Protein AF-0000000070608391 (afdb_homodimer)

Sequence (250 aa):
MALDTGLETAVTCLKAWAGQIVAGYLSGHIRIFNLHDGRIQAEVCAHVRSISGLDVAVESGLLISASEDTFVRVWQLGKIDVPIEHKYSFSERDTTICGVTFTDDLGAGYLTTGYDRLDLLCYAMMALDTGLETAVTCLKAWAGQIVAGYLSGHIRIFNLHDGRIQAEVCAHVRSISGLDVAVESGLLISASEDTFVRVWQLGKIDVPIEHKYSFSERDTTICGVTFTDDLGAGYLTTGYDRLDLLCYAM

Structure (mmCIF, N/CA/C/O backbone):
data_AF-0000000070608391-model_v1
#
loop_
_entity.id
_entity.type
_entity.pdbx_description
1 polymer 'WD repeat-containing protein 54 beta-propeller domain-containing protein'
#
loop_
_atom_site.group_PDB
_atom_site.id
_atom_site.type_symbol
_atom_site.label_atom_id
_atom_site.label_alt_id
_atom_site.label_comp_id
_atom_site.label_asym_id
_atom_site.label_entity_id
_atom_site.label_seq_id
_atom_site.pdbx_PDB_ins_code
_atom_site.Cartn_x
_atom_site.Cartn_y
_atom_site.Cartn_z
_atom_site.occupancy
_atom_site.B_iso_or_equiv
_atom_site.auth_seq_id
_atom_site.auth_comp_id
_atom_site.auth_asym_id
_atom_site.auth_atom_id
_atom_site.pdbx_PDB_model_num
ATOM 1 N N . MET A 1 1 ? -17.922 -9.367 -3.725 1 72.38 1 MET A N 1
ATOM 2 C CA . MET A 1 1 ? -17.281 -10.547 -4.32 1 72.38 1 MET A CA 1
ATOM 3 C C . MET A 1 1 ? -16.016 -10.914 -3.572 1 72.38 1 MET A C 1
ATOM 5 O O . MET A 1 1 ? -15.32 -10.047 -3.047 1 72.38 1 MET A O 1
ATOM 9 N N . ALA A 1 2 ? -15.852 -12.203 -3.414 1 79.06 2 ALA A N 1
ATOM 10 C CA . ALA A 1 2 ? -14.688 -12.695 -2.684 1 79.06 2 ALA A CA 1
ATOM 11 C C . ALA A 1 2 ? -13.758 -13.477 -3.602 1 79.06 2 ALA A C 1
ATOM 13 O O . ALA A 1 2 ? -14.211 -14.25 -4.449 1 79.06 2 ALA A O 1
ATOM 14 N N . LEU A 1 3 ? -12.508 -13.086 -3.594 1 80 3 LEU A N 1
ATOM 15 C CA . LEU A 1 3 ? -11.469 -13.812 -4.324 1 80 3 LEU A CA 1
ATOM 16 C C . LEU A 1 3 ? -10.672 -14.703 -3.385 1 80 3 LEU A C 1
ATOM 18 O O . LEU A 1 3 ? -10.117 -14.234 -2.389 1 80 3 LEU A O 1
ATOM 22 N N . ASP A 1 4 ? -10.656 -16.031 -3.742 1 77.5 4 ASP A N 1
ATOM 23 C CA . ASP A 1 4 ? -9.852 -16.984 -2.979 1 77.5 4 ASP A CA 1
ATOM 24 C C . ASP A 1 4 ? -8.367 -16.797 -3.266 1 77.5 4 ASP A C 1
ATOM 26 O O . ASP A 1 4 ? -7.938 -16.859 -4.418 1 77.5 4 ASP A O 1
ATOM 30 N N . THR A 1 5 ? -7.648 -16.547 -2.197 1 75.31 5 THR A N 1
ATOM 31 C CA . THR A 1 5 ? -6.246 -16.188 -2.4 1 75.31 5 THR A CA 1
ATOM 32 C C . THR A 1 5 ? -5.371 -17.438 -2.424 1 75.31 5 THR A C 1
ATOM 34 O O . THR A 1 5 ? -4.207 -17.375 -2.83 1 75.31 5 THR A O 1
ATOM 37 N N . GLY A 1 6 ? -6.008 -18.656 -2.258 1 69.5 6 GLY A N 1
ATOM 38 C CA . GLY A 1 6 ? -5.375 -19.938 -2.5 1 69.5 6 GLY A CA 1
ATOM 39 C C . GLY A 1 6 ? -4.414 -20.344 -1.4 1 69.5 6 GLY A C 1
ATOM 40 O O . GLY A 1 6 ? -4.078 -21.531 -1.268 1 69.5 6 GLY A O 1
ATOM 41 N N . LEU A 1 7 ? -3.66 -19.344 -0.819 1 74 7 LEU A N 1
ATOM 42 C CA . LEU A 1 7 ? -2.684 -19.703 0.208 1 74 7 LEU A CA 1
ATOM 43 C C . LEU A 1 7 ? -3.312 -19.641 1.596 1 74 7 LEU A C 1
ATOM 45 O O . LEU A 1 7 ? -4.258 -18.891 1.824 1 74 7 LEU A O 1
ATOM 49 N N . GLU A 1 8 ? -2.883 -20.516 2.395 1 80.5 8 GLU A N 1
ATOM 50 C CA . GLU A 1 8 ? -3.371 -20.578 3.77 1 80.5 8 GLU A CA 1
ATOM 51 C C . GLU A 1 8 ? -2.664 -19.547 4.645 1 80.5 8 GLU A C 1
ATOM 53 O O . GLU A 1 8 ? -2.188 -19.875 5.734 1 80.5 8 GLU A O 1
ATOM 58 N N . THR A 1 9 ? -2.293 -18.516 4.07 1 89.44 9 THR A N 1
ATOM 59 C CA . THR A 1 9 ? -1.706 -17.391 4.801 1 89.44 9 THR A CA 1
ATOM 60 C C . THR A 1 9 ? -2.385 -16.078 4.414 1 89.44 9 THR A C 1
ATOM 62 O O . THR A 1 9 ? -2.971 -15.969 3.336 1 89.44 9 THR A O 1
ATOM 65 N N . ALA A 1 10 ? -2.377 -15.188 5.281 1 92.62 10 ALA A N 1
ATOM 66 C CA . ALA A 1 10 ? -3.07 -13.914 5.086 1 92.62 10 ALA A CA 1
ATOM 67 C C . ALA A 1 10 ? -2.375 -13.07 4.023 1 92.62 10 ALA A C 1
ATOM 69 O O . ALA A 1 10 ? -1.145 -13.062 3.936 1 92.62 10 ALA A O 1
ATOM 70 N N . VAL A 1 11 ? -3.17 -12.367 3.17 1 95.94 11 VAL A N 1
ATOM 71 C CA . VAL A 1 11 ? -2.666 -11.289 2.33 1 95.94 11 VAL A CA 1
ATOM 72 C C . VAL A 1 11 ? -2.432 -10.039 3.18 1 95.94 11 VAL A C 1
ATOM 74 O O . VAL A 1 11 ? -3.352 -9.547 3.842 1 95.94 11 VAL A O 1
ATOM 77 N N . THR A 1 12 ? -1.217 -9.5 3.158 1 96.25 12 THR A N 1
ATOM 78 C CA . THR A 1 12 ? -0.849 -8.414 4.062 1 96.25 12 THR A CA 1
ATOM 79 C C . THR A 1 12 ? -0.898 -7.066 3.344 1 96.25 12 THR A C 1
ATOM 81 O O . THR A 1 12 ? -1.031 -6.02 3.98 1 96.25 12 THR A O 1
ATOM 84 N N . CYS A 1 13 ? -0.738 -6.984 2.066 1 96.62 13 CYS A N 1
ATOM 85 C CA . CYS A 1 13 ? -0.808 -5.773 1.256 1 96.62 13 CYS A CA 1
ATOM 86 C C . CYS A 1 13 ? -1.293 -6.086 -0.154 1 96.62 13 CYS A C 1
ATOM 88 O O . CYS A 1 13 ? -1.21 -7.23 -0.603 1 96.62 13 CYS A O 1
ATOM 90 N N . LEU A 1 14 ? -1.807 -5.008 -0.835 1 96.75 14 LEU A N 1
ATOM 91 C CA . LEU A 1 14 ? -2.441 -5.191 -2.135 1 96.75 14 LEU A CA 1
ATOM 92 C C . LEU A 1 14 ? -2.244 -3.963 -3.018 1 96.75 14 LEU A C 1
ATOM 94 O O . LEU A 1 14 ? -2.133 -2.844 -2.514 1 96.75 14 LEU A O 1
ATOM 98 N N . LYS A 1 15 ? -2.23 -4.238 -4.277 1 97.56 15 LYS A N 1
ATOM 99 C CA . LYS A 1 15 ? -2.297 -3.182 -5.281 1 97.56 15 LYS A CA 1
ATOM 100 C C . LYS A 1 15 ? -3.004 -3.668 -6.543 1 97.56 15 LYS A C 1
ATOM 102 O O . LYS A 1 15 ? -2.639 -4.699 -7.109 1 97.56 15 LYS A O 1
ATOM 107 N N . ALA A 1 16 ? -4.066 -3.018 -6.883 1 96.19 16 ALA A N 1
ATOM 108 C CA . ALA A 1 16 ? -4.684 -3.271 -8.188 1 96.19 16 ALA A CA 1
ATOM 109 C C . ALA A 1 16 ? -4.066 -2.389 -9.266 1 96.19 16 ALA A C 1
ATOM 111 O O . ALA A 1 16 ? -3.715 -1.235 -9.008 1 96.19 16 ALA A O 1
ATOM 112 N N . TRP A 1 17 ? -3.893 -2.922 -10.422 1 92.38 17 TRP A N 1
ATOM 113 C CA . TRP A 1 17 ? -3.316 -2.221 -11.57 1 92.38 17 TRP A CA 1
ATOM 114 C C . TRP A 1 17 ? -3.725 -2.889 -12.875 1 92.38 17 TRP A C 1
ATOM 116 O O . TRP A 1 17 ? -3.605 -4.105 -13.023 1 92.38 17 TRP A O 1
ATOM 126 N N . ALA A 1 18 ? -4.238 -2.115 -13.773 1 91.5 18 ALA A N 1
ATOM 127 C CA . ALA A 1 18 ? -4.527 -2.57 -15.133 1 91.5 18 ALA A CA 1
ATOM 128 C C . ALA A 1 18 ? -5.34 -3.861 -15.117 1 91.5 18 ALA A C 1
ATOM 130 O O . ALA A 1 18 ? -5.016 -4.816 -15.828 1 91.5 18 ALA A O 1
ATOM 131 N N . GLY A 1 19 ? -6.293 -3.938 -14.297 1 92.56 19 GLY A N 1
ATOM 132 C CA . GLY A 1 19 ? -7.18 -5.09 -14.258 1 92.56 19 GLY A CA 1
ATOM 133 C C . GLY A 1 19 ? -6.574 -6.281 -13.539 1 92.56 19 GLY A C 1
ATOM 134 O O . GLY A 1 19 ? -7.066 -7.402 -13.664 1 92.56 19 GLY A O 1
ATOM 135 N N . GLN A 1 20 ? -5.492 -6.117 -12.891 1 94.38 20 GLN A N 1
ATOM 136 C CA . GLN A 1 20 ? -4.832 -7.148 -12.094 1 94.38 20 GLN A CA 1
ATOM 137 C C . GLN A 1 20 ? -4.723 -6.73 -10.633 1 94.38 20 GLN A C 1
ATOM 139 O O . GLN A 1 20 ? -4.902 -5.559 -10.305 1 94.38 20 GLN A O 1
ATOM 144 N N . ILE A 1 21 ? -4.531 -7.719 -9.781 1 95.56 21 ILE A N 1
ATOM 145 C CA . ILE A 1 21 ? -4.238 -7.492 -8.367 1 95.56 21 ILE A CA 1
ATOM 146 C C . ILE A 1 21 ? -2.904 -8.141 -8.008 1 95.56 21 ILE A C 1
ATOM 148 O O . ILE A 1 21 ? -2.666 -9.305 -8.336 1 95.56 21 ILE A O 1
ATOM 152 N N . VAL A 1 22 ? -2.027 -7.375 -7.457 1 96.56 22 VAL A N 1
ATOM 153 C CA . VAL A 1 22 ? -0.827 -7.91 -6.82 1 96.56 22 VAL A CA 1
ATOM 154 C C . VAL A 1 22 ? -1.07 -8.086 -5.324 1 96.56 22 VAL A C 1
ATOM 156 O O . VAL A 1 22 ? -1.475 -7.148 -4.641 1 96.56 22 VAL A O 1
ATOM 159 N N . ALA A 1 23 ? -0.843 -9.266 -4.824 1 96.56 23 ALA A N 1
ATOM 160 C CA . ALA A 1 23 ? -1.06 -9.57 -3.414 1 96.56 23 ALA A CA 1
ATOM 161 C C . ALA A 1 23 ? 0.233 -10.039 -2.75 1 96.56 23 ALA A C 1
ATOM 163 O O . ALA A 1 23 ? 0.917 -10.93 -3.268 1 96.56 23 ALA A O 1
ATOM 164 N N . GLY A 1 24 ? 0.611 -9.414 -1.669 1 97.19 24 GLY A N 1
ATOM 165 C CA . GLY A 1 24 ? 1.709 -9.859 -0.825 1 97.19 24 GLY A CA 1
ATOM 166 C C . GLY A 1 24 ? 1.247 -10.617 0.403 1 97.19 24 GLY A C 1
ATOM 167 O O . GLY A 1 24 ? 0.261 -10.242 1.039 1 97.19 24 GLY A O 1
ATOM 168 N N . TYR A 1 25 ? 1.966 -11.625 0.729 1 96.88 25 TYR A N 1
ATOM 169 C CA . TYR A 1 25 ? 1.488 -12.555 1.748 1 96.88 25 TYR A CA 1
ATOM 170 C C . TYR A 1 25 ? 2.379 -12.508 2.984 1 96.88 25 TYR A C 1
ATOM 172 O O . TYR A 1 25 ? 3.549 -12.125 2.9 1 96.88 25 TYR A O 1
ATOM 180 N N . LEU A 1 26 ? 1.769 -12.945 4.066 1 96.06 26 LEU A N 1
ATOM 181 C CA . LEU A 1 26 ? 2.492 -13.211 5.305 1 96.06 26 LEU A CA 1
ATOM 182 C C . LEU A 1 26 ? 3.623 -14.203 5.078 1 96.06 26 LEU A C 1
ATOM 184 O O . LEU A 1 26 ? 4.672 -14.125 5.723 1 96.06 26 LEU A O 1
ATOM 188 N N . SER A 1 27 ? 3.49 -15.07 4.09 1 95.94 27 SER A N 1
ATOM 189 C CA . SER A 1 27 ? 4.441 -16.141 3.822 1 95.94 27 SER A CA 1
ATOM 190 C C . SER A 1 27 ? 5.617 -15.648 2.982 1 95.94 27 SER A C 1
ATOM 192 O O . SER A 1 27 ? 6.555 -16.391 2.717 1 95.94 27 SER A O 1
ATOM 194 N N . GLY A 1 28 ? 5.559 -14.453 2.508 1 97.56 28 GLY A N 1
ATOM 195 C CA . GLY A 1 28 ? 6.633 -13.906 1.692 1 97.56 28 GLY A CA 1
ATOM 196 C C . GLY A 1 28 ? 6.391 -14.07 0.204 1 97.56 28 GLY A C 1
ATOM 197 O O . GLY A 1 28 ? 7.184 -13.594 -0.614 1 97.56 28 GLY A O 1
ATOM 198 N N . HIS A 1 29 ? 5.266 -14.672 -0.133 1 96.75 29 HIS A N 1
ATOM 199 C CA . HIS A 1 29 ? 4.898 -14.859 -1.532 1 96.75 29 HIS A CA 1
ATOM 200 C C . HIS A 1 29 ? 4.203 -13.625 -2.092 1 96.75 29 HIS A C 1
ATOM 202 O O . HIS A 1 29 ? 3.568 -12.875 -1.347 1 96.75 29 HIS A O 1
ATOM 208 N N . ILE A 1 30 ? 4.344 -13.508 -3.357 1 96.88 30 ILE A N 1
ATOM 209 C CA . ILE A 1 30 ? 3.525 -12.578 -4.133 1 96.88 30 ILE A CA 1
ATOM 210 C C . ILE A 1 30 ? 2.727 -13.352 -5.18 1 96.88 30 ILE A C 1
ATOM 212 O O . ILE A 1 30 ? 3.264 -14.234 -5.855 1 96.88 30 ILE A O 1
ATOM 216 N N . ARG A 1 31 ? 1.525 -13.031 -5.289 1 95.38 31 ARG A N 1
ATOM 217 C CA . ARG A 1 31 ? 0.703 -13.547 -6.375 1 95.38 31 ARG A CA 1
ATOM 218 C C . ARG A 1 31 ? 0.058 -12.4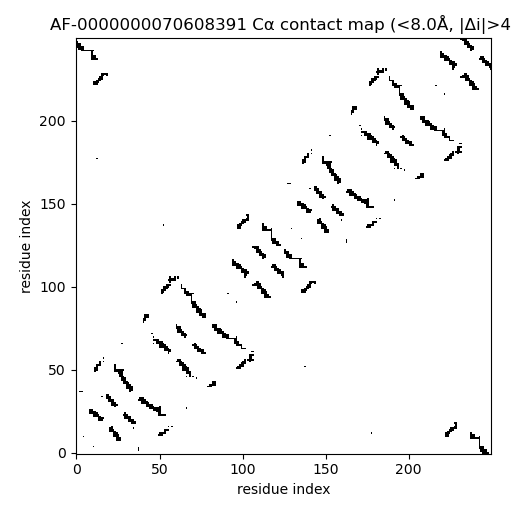14 -7.164 1 95.38 31 ARG A C 1
ATOM 220 O O . ARG A 1 31 ? -0.312 -11.391 -6.594 1 95.38 31 ARG A O 1
ATOM 227 N N . ILE A 1 32 ? -0.137 -12.648 -8.445 1 95.12 32 ILE A N 1
ATOM 228 C CA . ILE A 1 32 ? -0.875 -11.758 -9.336 1 95.12 32 ILE A CA 1
ATOM 229 C C . ILE A 1 32 ? -2.166 -12.438 -9.789 1 95.12 32 ILE A C 1
ATOM 231 O O . ILE A 1 32 ? -2.145 -13.578 -10.258 1 95.12 32 ILE A O 1
ATOM 235 N N . PHE A 1 33 ? -3.211 -11.68 -9.586 1 93.5 33 PHE A N 1
ATOM 236 C CA . PHE A 1 33 ? -4.535 -12.156 -9.977 1 93.5 33 PHE A CA 1
ATOM 237 C C . PHE A 1 33 ? -5.102 -11.305 -11.109 1 93.5 33 PHE A C 1
ATOM 239 O O . PHE A 1 33 ? -4.863 -10.094 -11.164 1 93.5 33 PHE A O 1
ATOM 246 N N . ASN A 1 34 ? -5.867 -12.055 -11.922 1 92.62 34 ASN A N 1
ATOM 247 C CA . ASN A 1 34 ? -6.777 -11.297 -12.781 1 92.62 34 ASN A CA 1
ATOM 248 C C . ASN A 1 34 ? -7.98 -10.781 -12 1 92.62 34 ASN A C 1
ATOM 250 O O . ASN A 1 34 ? -8.664 -11.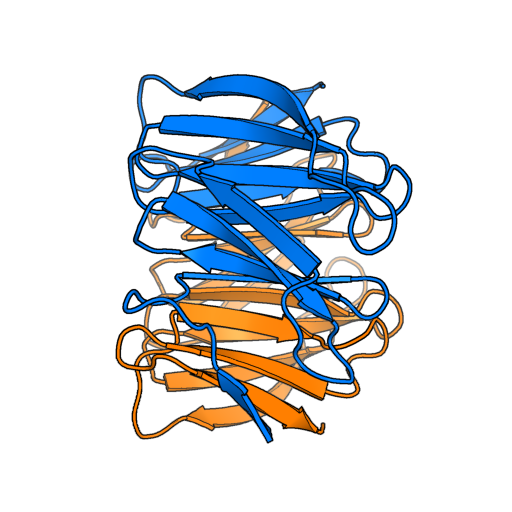547 -11.32 1 92.62 34 ASN A O 1
ATOM 254 N N . LEU A 1 35 ? -8.195 -9.523 -12.062 1 91.19 35 LEU A N 1
ATOM 255 C CA . LEU A 1 35 ? -9.227 -8.898 -11.25 1 91.19 35 LEU A CA 1
ATOM 256 C C . LEU A 1 35 ? -10.617 -9.328 -11.711 1 91.19 35 LEU A C 1
ATOM 258 O O . LEU A 1 35 ? -11.547 -9.398 -10.906 1 91.19 35 LEU A O 1
ATOM 262 N N . HIS A 1 36 ? -10.828 -9.672 -12.922 1 87.75 36 HIS A N 1
ATOM 263 C CA . HIS A 1 36 ? -12.141 -9.93 -13.5 1 87.75 36 HIS A CA 1
ATOM 264 C C . HIS A 1 36 ? -12.602 -11.352 -13.219 1 87.75 36 HIS A C 1
ATOM 266 O O . HIS A 1 36 ? -13.766 -11.586 -12.898 1 87.75 36 HIS A O 1
ATOM 272 N N . ASP A 1 37 ? -11.656 -12.289 -13.234 1 88.94 37 ASP A N 1
ATOM 273 C CA . ASP A 1 37 ? -12.117 -13.672 -13.07 1 88.94 37 ASP A CA 1
ATOM 274 C C . ASP A 1 37 ? -11.469 -14.32 -11.852 1 88.94 37 ASP A C 1
ATOM 276 O O . ASP A 1 37 ? -11.797 -15.461 -11.508 1 88.94 37 ASP A O 1
ATOM 280 N N . GLY A 1 38 ? -10.516 -13.594 -11.266 1 89.06 38 GLY A N 1
ATOM 281 C CA . GLY A 1 38 ? -9.938 -14.062 -10.016 1 89.06 38 GLY A CA 1
ATOM 282 C C . GLY A 1 38 ? -8.867 -15.117 -10.211 1 89.06 38 GLY A C 1
ATOM 283 O O . GLY A 1 38 ? -8.352 -15.664 -9.234 1 89.06 38 GLY A O 1
ATOM 284 N N . ARG A 1 39 ? -8.461 -15.383 -11.391 1 90 39 ARG A N 1
ATOM 285 C CA . ARG A 1 39 ? -7.457 -16.422 -11.633 1 90 39 ARG A CA 1
ATOM 286 C C . ARG A 1 39 ? -6.062 -15.914 -11.289 1 90 39 ARG A C 1
ATOM 288 O O . ARG A 1 39 ? -5.734 -14.75 -11.539 1 90 39 ARG A O 1
ATOM 295 N N . ILE A 1 40 ? -5.289 -16.844 -10.766 1 91.44 40 ILE A N 1
ATOM 296 C CA . ILE A 1 40 ? -3.889 -16.547 -10.492 1 91.44 40 ILE A CA 1
ATOM 297 C C . ILE A 1 40 ? -3.1 -16.531 -11.805 1 91.44 40 ILE A C 1
ATOM 299 O O . ILE A 1 40 ? -3.152 -17.484 -12.578 1 91.44 40 ILE A O 1
ATOM 303 N N . GLN A 1 41 ? -2.412 -15.492 -12.078 1 92.12 41 GLN A N 1
ATOM 304 C CA . GLN A 1 41 ? -1.666 -15.32 -13.32 1 92.12 41 GLN A CA 1
ATOM 305 C C . GLN A 1 41 ? -0.178 -15.586 -13.109 1 92.12 41 GLN A C 1
ATOM 307 O O . GLN A 1 41 ? 0.523 -15.992 -14.039 1 92.12 41 GLN A O 1
ATOM 312 N N . ALA A 1 42 ? 0.322 -15.297 -11.984 1 92.88 42 ALA A N 1
ATOM 313 C CA . ALA A 1 42 ? 1.731 -15.484 -11.648 1 92.88 42 ALA A CA 1
ATOM 314 C C . ALA A 1 42 ? 1.926 -15.602 -10.141 1 92.88 42 ALA A C 1
ATOM 316 O O . ALA A 1 42 ? 1.084 -15.141 -9.359 1 92.88 42 ALA A O 1
ATOM 317 N N . GLU A 1 43 ? 2.992 -16.203 -9.742 1 93.12 43 GLU A N 1
ATOM 318 C CA . GLU A 1 43 ? 3.395 -16.328 -8.344 1 93.12 43 GLU A CA 1
ATOM 319 C C . GLU A 1 43 ? 4.914 -16.391 -8.211 1 93.12 43 GLU A C 1
ATOM 321 O O . GLU A 1 43 ? 5.598 -16.969 -9.062 1 93.12 43 GLU A O 1
ATOM 326 N N . VAL A 1 44 ? 5.371 -15.859 -7.168 1 94.69 44 VAL A N 1
ATOM 327 C CA . VAL A 1 44 ? 6.801 -15.945 -6.887 1 94.69 44 VAL A CA 1
ATOM 328 C C . VAL A 1 44 ? 7.023 -15.969 -5.375 1 94.69 44 VAL A C 1
ATOM 330 O O . VAL A 1 44 ? 6.297 -15.32 -4.621 1 94.69 44 VAL A O 1
ATOM 333 N N . CYS A 1 45 ? 7.984 -16.734 -4.91 1 95.31 45 CYS A N 1
ATOM 334 C CA . CYS A 1 45 ? 8.484 -16.594 -3.543 1 95.31 45 CYS A CA 1
ATOM 335 C C . CYS A 1 45 ? 9.453 -15.422 -3.426 1 95.31 45 CYS A C 1
ATOM 337 O O . CYS A 1 45 ? 10.641 -15.57 -3.699 1 95.31 45 CYS A O 1
ATOM 339 N N . ALA A 1 46 ? 8.953 -14.359 -3.051 1 97.38 46 ALA A N 1
ATOM 340 C CA . ALA A 1 46 ? 9.672 -13.094 -3.184 1 97.38 46 ALA A CA 1
ATOM 341 C C . ALA A 1 46 ? 10.562 -12.836 -1.971 1 97.38 46 ALA A C 1
ATOM 343 O O . ALA A 1 46 ? 11.648 -12.258 -2.098 1 97.38 46 ALA A O 1
ATOM 344 N N . HIS A 1 47 ? 10.164 -13.227 -0.795 1 97.62 47 HIS A N 1
ATOM 345 C CA . HIS A 1 47 ? 10.867 -12.922 0.447 1 97.62 47 HIS A CA 1
ATOM 346 C C . HIS A 1 47 ? 10.797 -14.102 1.419 1 97.62 47 HIS A C 1
ATOM 348 O O . HIS A 1 47 ? 9.969 -14.992 1.258 1 97.62 47 HIS A O 1
ATOM 354 N N . VAL A 1 48 ? 11.633 -14.07 2.414 1 97.25 48 VAL A N 1
ATOM 355 C CA . VAL A 1 48 ? 11.688 -15.172 3.371 1 97.25 48 VAL A CA 1
ATOM 356 C C . VAL A 1 48 ? 10.836 -14.828 4.598 1 97.25 48 VAL A C 1
ATOM 358 O O . VAL A 1 48 ? 10.609 -15.688 5.457 1 97.25 48 VAL A O 1
ATOM 361 N N . ARG A 1 49 ? 10.438 -13.586 4.711 1 97.31 49 ARG A N 1
ATOM 362 C CA . ARG A 1 49 ? 9.523 -13.141 5.754 1 97.31 49 ARG A CA 1
ATOM 363 C C . ARG A 1 49 ? 8.336 -12.398 5.156 1 97.31 49 ARG A C 1
ATOM 365 O O . ARG A 1 49 ? 8.234 -12.242 3.936 1 97.31 49 ARG A O 1
ATOM 372 N N . SER A 1 50 ? 7.465 -11.922 5.957 1 96.88 50 SER A N 1
ATOM 373 C CA . SER A 1 50 ? 6.215 -11.281 5.555 1 96.88 50 SER A CA 1
ATOM 374 C C . SER A 1 50 ? 6.477 -10.086 4.648 1 96.88 50 SER A C 1
ATOM 376 O O . SER A 1 50 ? 7.395 -9.297 4.902 1 96.88 50 SER A O 1
ATOM 378 N N . ILE A 1 51 ? 5.629 -9.992 3.588 1 98 51 ILE A N 1
ATOM 379 C CA . ILE A 1 51 ? 5.641 -8.789 2.768 1 98 51 ILE A CA 1
ATOM 380 C C . ILE A 1 51 ? 4.961 -7.645 3.521 1 98 51 ILE A C 1
ATOM 382 O O . ILE A 1 51 ? 3.863 -7.812 4.059 1 98 51 ILE A O 1
ATOM 386 N N . SER A 1 52 ? 5.59 -6.445 3.584 1 97.31 52 SER A N 1
ATOM 387 C CA . SER A 1 52 ? 5.098 -5.348 4.406 1 97.31 52 SER A CA 1
ATOM 388 C C . SER A 1 52 ? 4.691 -4.152 3.551 1 97.31 52 SER A C 1
ATOM 390 O O . SER A 1 52 ? 4.145 -3.172 4.062 1 97.31 52 SER A O 1
ATOM 392 N N . GLY A 1 53 ? 4.938 -4.168 2.277 1 97.81 53 GLY A N 1
ATOM 393 C CA . GLY A 1 53 ? 4.539 -3.125 1.344 1 97.81 53 GLY A CA 1
ATOM 394 C C . GLY A 1 53 ? 4.715 -3.523 -0.108 1 97.81 53 GLY A C 1
ATOM 395 O O . GLY A 1 53 ? 5.602 -4.316 -0.436 1 97.81 53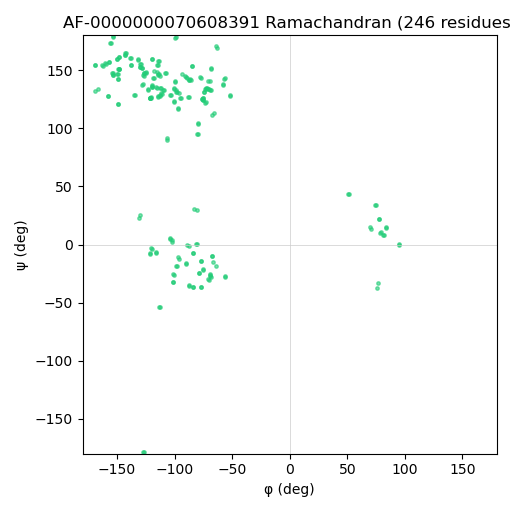 GLY A O 1
ATOM 396 N N . LEU A 1 54 ? 3.912 -2.881 -0.988 1 98.12 54 LEU A N 1
ATOM 397 C CA . LEU A 1 54 ? 3.932 -3.102 -2.43 1 98.12 54 LEU A CA 1
ATOM 398 C C . LEU A 1 54 ? 3.572 -1.823 -3.18 1 98.12 54 LEU A C 1
ATOM 400 O O . LEU A 1 54 ? 2.836 -0.981 -2.662 1 98.12 54 LEU A O 1
ATOM 404 N N . ASP A 1 55 ? 4.082 -1.753 -4.297 1 98.56 55 ASP A N 1
ATOM 405 C CA . ASP A 1 55 ? 3.645 -0.702 -5.211 1 98.56 55 ASP A CA 1
ATOM 406 C C . ASP A 1 55 ? 4.008 -1.043 -6.656 1 98.56 55 ASP A C 1
ATOM 408 O O . ASP A 1 55 ? 4.879 -1.879 -6.902 1 98.56 55 ASP A O 1
ATOM 412 N N . VAL A 1 56 ? 3.277 -0.468 -7.59 1 97.75 56 VAL A N 1
ATOM 413 C CA . VAL A 1 56 ? 3.512 -0.705 -9.016 1 97.75 56 VAL A CA 1
ATOM 414 C C . VAL A 1 56 ? 3.805 0.618 -9.719 1 97.75 56 VAL A C 1
ATOM 416 O O . VAL A 1 56 ? 3.07 1.595 -9.547 1 97.75 56 VAL A O 1
ATOM 419 N N . ALA A 1 57 ? 4.902 0.662 -10.398 1 97.56 57 ALA A N 1
ATOM 420 C CA . ALA A 1 57 ? 5.16 1.753 -11.336 1 97.56 57 ALA A CA 1
ATOM 421 C C . ALA A 1 57 ? 4.434 1.521 -12.656 1 97.56 57 ALA A C 1
ATOM 423 O O . ALA A 1 57 ? 4.91 0.762 -13.508 1 97.56 57 ALA A O 1
ATOM 424 N N . VAL A 1 58 ? 3.393 2.193 -12.875 1 94.19 58 VAL A N 1
ATOM 425 C CA . VAL A 1 58 ? 2.402 1.829 -13.883 1 94.19 58 VAL A CA 1
ATOM 426 C C . VAL A 1 58 ? 2.98 2.049 -15.281 1 94.19 58 VAL A C 1
ATOM 428 O O . VAL A 1 58 ? 2.607 1.356 -16.234 1 94.19 58 VAL A O 1
ATOM 431 N N . GLU A 1 59 ? 3.861 2.984 -15.469 1 94.88 59 GLU A N 1
ATOM 432 C CA . GLU A 1 59 ? 4.41 3.277 -16.797 1 94.88 59 GLU A CA 1
ATOM 433 C C . GLU A 1 59 ? 5.449 2.24 -17.203 1 94.88 59 GLU A C 1
ATOM 435 O O . GLU A 1 59 ? 5.516 1.847 -18.375 1 94.88 59 GLU A O 1
ATOM 440 N N . SER A 1 60 ? 6.227 1.772 -16.281 1 95.75 60 SER A N 1
ATOM 441 C CA . SER A 1 60 ? 7.32 0.866 -16.609 1 95.75 60 SER A CA 1
ATOM 442 C C . SER A 1 60 ? 6.922 -0.588 -16.375 1 95.75 60 SER A C 1
ATOM 444 O O . SER A 1 60 ? 7.609 -1.505 -16.828 1 95.75 60 SER A O 1
ATOM 446 N N . GLY A 1 61 ? 5.879 -0.843 -15.602 1 94.62 61 GLY A N 1
ATOM 447 C CA . GLY A 1 61 ? 5.465 -2.197 -15.273 1 94.62 61 GLY A CA 1
ATOM 448 C C . GLY A 1 61 ? 6.336 -2.846 -14.211 1 94.62 61 GLY A C 1
ATOM 449 O O . GLY A 1 61 ? 6.469 -4.07 -14.18 1 94.62 61 GLY A O 1
ATOM 450 N N . LEU A 1 62 ? 6.996 -1.991 -13.438 1 97.5 62 LEU A N 1
ATOM 451 C CA . LEU A 1 62 ? 7.797 -2.518 -12.336 1 97.5 62 LEU A CA 1
ATOM 452 C C . LEU A 1 62 ? 6.945 -2.709 -11.086 1 97.5 62 LEU A C 1
ATOM 454 O O . LEU A 1 62 ? 6.07 -1.892 -10.797 1 97.5 62 LEU A O 1
ATOM 458 N N . LEU A 1 63 ? 7.215 -3.766 -10.375 1 98.19 63 LEU A N 1
ATOM 459 C CA . LEU A 1 63 ? 6.68 -4.039 -9.047 1 98.19 63 LEU A CA 1
ATOM 460 C C . LEU A 1 63 ? 7.77 -3.918 -7.988 1 98.19 63 LEU A C 1
ATOM 462 O O . LEU A 1 63 ? 8.883 -4.414 -8.18 1 98.19 63 LEU A O 1
ATOM 466 N N . ILE A 1 64 ? 7.504 -3.213 -6.887 1 98.75 64 ILE A N 1
ATOM 467 C CA . ILE A 1 64 ? 8.43 -3.152 -5.762 1 98.75 64 ILE A CA 1
ATOM 468 C C . ILE A 1 64 ? 7.793 -3.793 -4.531 1 98.75 64 ILE A C 1
ATOM 470 O O . ILE A 1 64 ? 6.598 -3.625 -4.289 1 98.75 64 ILE A O 1
ATOM 474 N N . SER A 1 65 ? 8.508 -4.602 -3.826 1 98.56 65 SER A N 1
ATOM 475 C CA . SER A 1 65 ? 8.055 -5.254 -2.602 1 98.56 65 SER A CA 1
ATOM 476 C C . SER A 1 65 ? 9.039 -5.027 -1.458 1 98.56 65 SER A C 1
ATOM 478 O O . SER A 1 65 ? 10.25 -5.016 -1.669 1 98.56 65 SER A O 1
ATOM 480 N N . ALA A 1 66 ? 8.531 -4.762 -0.321 1 98.12 66 ALA A N 1
ATOM 481 C CA . ALA A 1 66 ? 9.289 -4.695 0.923 1 98.12 66 ALA A CA 1
ATOM 482 C C . ALA A 1 66 ? 8.859 -5.793 1.89 1 98.12 66 ALA A C 1
ATOM 484 O O . ALA A 1 66 ? 7.715 -6.258 1.84 1 98.12 66 ALA A O 1
ATOM 485 N N . SER A 1 67 ? 9.75 -6.156 2.746 1 97.56 67 SER A N 1
ATOM 486 C CA . SER A 1 67 ? 9.477 -7.254 3.672 1 97.56 67 SER A CA 1
ATOM 487 C C . SER A 1 67 ? 10.094 -6.984 5.039 1 97.56 67 SER A C 1
ATOM 489 O O . SER A 1 67 ? 11 -6.152 5.168 1 97.56 67 SER A O 1
ATOM 491 N N . GLU A 1 68 ? 9.609 -7.723 5.953 1 96.19 68 GLU A N 1
ATOM 492 C CA . GLU A 1 68 ? 10.188 -7.719 7.297 1 96.19 68 GLU A CA 1
ATOM 493 C C . GLU A 1 68 ? 11.594 -8.312 7.301 1 96.19 68 GLU A C 1
ATOM 495 O O . GLU A 1 68 ? 12.328 -8.172 8.281 1 96.19 68 GLU A O 1
ATOM 500 N N . ASP A 1 69 ? 12.031 -8.906 6.219 1 96.12 69 ASP A N 1
ATOM 501 C CA . ASP A 1 69 ? 13.375 -9.461 6.129 1 96.12 69 ASP A CA 1
ATOM 502 C C . ASP A 1 69 ? 14.398 -8.375 5.812 1 96.12 69 ASP A C 1
ATOM 504 O O . ASP A 1 69 ? 15.57 -8.664 5.574 1 96.12 69 ASP A O 1
ATOM 508 N N . THR A 1 70 ? 13.977 -7.125 5.68 1 95.06 70 THR A N 1
ATOM 509 C CA . THR A 1 70 ? 14.789 -5.914 5.566 1 95.06 70 THR A CA 1
ATOM 510 C C . THR A 1 70 ? 15.234 -5.695 4.125 1 95.06 70 THR A C 1
ATOM 512 O O . THR A 1 70 ? 16.094 -4.848 3.857 1 95.06 70 THR A O 1
ATOM 515 N N . PHE A 1 71 ? 14.594 -6.438 3.189 1 96.75 71 PHE A N 1
ATOM 516 C CA . PHE A 1 71 ? 14.93 -6.246 1.784 1 96.75 71 PHE A CA 1
ATOM 517 C C . PHE A 1 71 ? 13.812 -5.52 1.05 1 96.75 71 PHE A C 1
ATOM 519 O O . PHE A 1 71 ? 12.633 -5.695 1.376 1 96.75 71 PHE A O 1
ATOM 526 N N . VAL A 1 72 ? 14.219 -4.754 0.085 1 97.94 72 VAL A N 1
ATOM 527 C CA . VAL A 1 72 ? 13.367 -4.246 -0.983 1 97.94 72 VAL A CA 1
ATOM 528 C C . VAL A 1 72 ? 13.75 -4.902 -2.309 1 97.94 72 VAL A C 1
ATOM 530 O O . VAL A 1 72 ? 14.93 -4.957 -2.662 1 97.94 72 VAL A O 1
ATOM 533 N N . ARG A 1 73 ? 12.742 -5.402 -2.973 1 98.44 73 ARG A N 1
ATOM 534 C CA . ARG A 1 73 ? 13.016 -6.059 -4.246 1 98.44 73 ARG A CA 1
ATOM 535 C C . ARG A 1 73 ? 12.156 -5.473 -5.359 1 98.44 73 ARG A C 1
ATOM 537 O O . ARG A 1 73 ? 11.023 -5.047 -5.117 1 98.44 73 ARG A O 1
ATOM 544 N N . VAL A 1 74 ? 12.766 -5.496 -6.527 1 98.56 74 VAL A N 1
ATOM 545 C CA . VAL A 1 74 ? 12.086 -4.973 -7.711 1 98.56 74 VAL A CA 1
ATOM 546 C C . VAL A 1 74 ? 11.938 -6.078 -8.75 1 98.56 74 VAL A C 1
ATOM 548 O O . VAL A 1 74 ? 12.867 -6.848 -8.992 1 98.56 74 VAL A O 1
ATOM 551 N N . TRP A 1 75 ? 10.805 -6.105 -9.305 1 98.12 75 TRP A N 1
ATOM 552 C CA . TRP A 1 75 ? 10.422 -7.133 -10.273 1 98.12 75 TRP A CA 1
ATOM 553 C C . TRP A 1 75 ? 9.867 -6.5 -11.547 1 98.12 75 TRP A C 1
ATOM 555 O O . TRP A 1 75 ? 9.289 -5.414 -11.508 1 98.12 75 TRP A O 1
ATOM 565 N N . GLN A 1 76 ? 10.008 -7.168 -12.633 1 97.06 76 GLN A N 1
ATOM 566 C CA . GLN A 1 76 ? 9.32 -6.805 -13.875 1 97.06 76 GLN A CA 1
ATOM 567 C C . GLN A 1 76 ? 8.047 -7.625 -14.062 1 97.06 76 GLN A C 1
ATOM 569 O O . GLN A 1 76 ? 8.102 -8.852 -14.117 1 97.06 76 GLN A O 1
ATOM 574 N N . LEU A 1 77 ? 6.961 -6.844 -14.062 1 93.62 77 LEU A N 1
ATOM 575 C CA . LEU A 1 77 ? 5.691 -7.523 -14.312 1 93.62 77 LEU A CA 1
ATOM 576 C C . LEU A 1 77 ? 5.586 -7.949 -15.773 1 93.62 77 LEU A C 1
ATOM 578 O O . LEU A 1 77 ? 6.031 -7.23 -16.672 1 93.62 77 LEU A O 1
ATOM 582 N N . GLY A 1 78 ? 5.195 -9.07 -15.953 1 80.88 78 GLY A N 1
ATOM 583 C CA . GLY A 1 78 ? 5.082 -9.594 -17.312 1 80.88 78 GLY A CA 1
ATOM 584 C C . GLY A 1 78 ? 3.672 -9.523 -17.859 1 80.88 78 GLY A C 1
ATOM 585 O O . GLY A 1 78 ? 2.787 -8.922 -17.25 1 80.88 78 GLY A O 1
ATOM 586 N N . LYS A 1 79 ? 3.641 -10.023 -19.203 1 78.69 79 LYS A N 1
ATOM 587 C CA . LYS A 1 79 ? 2.332 -10.234 -19.812 1 78.69 79 LYS A CA 1
ATOM 588 C C . LYS A 1 79 ? 1.54 -11.305 -19.078 1 78.69 79 LYS A C 1
ATOM 590 O O . LYS A 1 79 ? 2.053 -11.93 -18.141 1 78.69 79 LYS A O 1
ATOM 595 N N . ILE A 1 80 ? 0.36 -11.43 -19.406 1 76.81 80 ILE A N 1
ATOM 596 C CA . ILE A 1 80 ? -0.502 -12.453 -18.812 1 76.81 80 ILE A CA 1
ATOM 597 C C . ILE A 1 80 ? 0.167 -13.82 -18.922 1 76.81 80 ILE A C 1
ATOM 599 O O . ILE A 1 80 ? 0.687 -14.18 -19.984 1 76.81 80 ILE A O 1
ATOM 603 N N . ASP A 1 81 ? 0.258 -14.523 -17.734 1 78.69 81 ASP A N 1
ATOM 604 C CA . ASP A 1 81 ? 0.771 -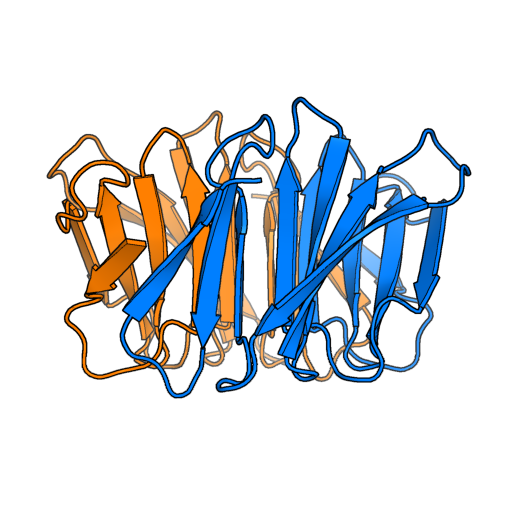15.883 -17.625 1 78.69 81 ASP A CA 1
ATOM 605 C C . ASP A 1 81 ? 2.277 -15.922 -17.875 1 78.69 81 ASP A C 1
ATOM 607 O O . ASP A 1 81 ? 2.816 -16.953 -18.297 1 78.69 81 ASP A O 1
ATOM 611 N N . VAL A 1 82 ? 2.906 -14.82 -17.844 1 81.94 82 VAL A N 1
ATOM 612 C CA . VAL A 1 82 ? 4.363 -14.75 -17.906 1 81.94 82 VAL A CA 1
ATOM 613 C C . VAL A 1 82 ? 4.934 -14.578 -16.5 1 81.94 82 VAL A C 1
ATOM 615 O O . VAL A 1 82 ? 4.434 -13.766 -15.719 1 81.94 82 VAL A O 1
ATOM 618 N N . PRO A 1 83 ? 5.926 -15.344 -16.156 1 85.75 83 PRO A N 1
ATOM 619 C CA . PRO A 1 83 ? 6.555 -15.227 -14.844 1 85.75 83 PRO A CA 1
ATOM 620 C C . PRO A 1 83 ? 7.086 -13.82 -14.57 1 85.75 83 PRO A C 1
ATOM 622 O O . PRO A 1 83 ? 7.531 -13.133 -15.492 1 85.75 83 PRO A O 1
ATOM 625 N N . ILE A 1 84 ? 6.918 -13.453 -13.289 1 92.19 84 ILE A N 1
ATOM 626 C CA . ILE A 1 84 ? 7.5 -12.195 -12.828 1 92.19 84 ILE A CA 1
ATOM 627 C C . ILE A 1 84 ? 9.016 -12.336 -12.719 1 92.19 84 ILE A C 1
ATOM 629 O O . ILE A 1 84 ? 9.523 -13.359 -12.25 1 92.19 84 ILE A O 1
ATOM 633 N N . GLU A 1 85 ? 9.695 -11.367 -13.227 1 95.19 85 GLU A N 1
ATOM 634 C CA . GLU A 1 85 ? 11.148 -11.438 -13.258 1 95.19 85 GLU A CA 1
ATOM 635 C C . GLU A 1 85 ? 11.766 -10.547 -12.188 1 95.19 85 GLU A C 1
ATOM 637 O O . GLU A 1 85 ? 11.445 -9.359 -12.094 1 95.19 85 GLU A O 1
ATOM 642 N N . HIS A 1 86 ? 12.656 -11.102 -11.406 1 97.12 86 HIS A N 1
ATOM 643 C CA . HIS A 1 86 ? 13.391 -10.32 -10.422 1 97.12 86 HIS A CA 1
ATOM 644 C C . HIS A 1 86 ? 14.398 -9.391 -11.094 1 97.12 86 HIS A C 1
ATOM 646 O O . HIS A 1 86 ? 15.133 -9.805 -11.992 1 97.12 86 HIS A O 1
ATOM 652 N N . LYS A 1 87 ? 14.445 -8.156 -10.695 1 97.25 87 LYS A N 1
ATOM 653 C CA . LYS A 1 87 ? 15.375 -7.195 -11.289 1 97.25 87 LYS A CA 1
ATOM 654 C C . LYS A 1 87 ? 16.438 -6.758 -10.281 1 97.25 87 LYS A C 1
ATOM 656 O O . LYS A 1 87 ? 17.625 -6.898 -10.539 1 97.25 87 LYS A O 1
ATOM 661 N N . TYR A 1 88 ? 16.031 -6.277 -9.102 1 96.44 88 TYR A N 1
ATOM 662 C CA . TYR A 1 88 ? 16.953 -5.715 -8.125 1 96.44 88 TYR A CA 1
ATOM 663 C C . TYR A 1 88 ? 16.609 -6.176 -6.715 1 96.44 88 TYR A C 1
ATOM 665 O O . TYR A 1 88 ? 15.461 -6.543 -6.441 1 96.44 88 TYR A O 1
ATOM 673 N N . SER A 1 89 ? 17.562 -6.188 -5.875 1 96.5 89 SER A N 1
ATOM 674 C CA . SER A 1 89 ? 17.422 -6.387 -4.434 1 96.5 89 SER A CA 1
ATOM 675 C C . SER A 1 89 ? 18.25 -5.383 -3.654 1 96.5 89 SER A C 1
ATOM 677 O O . SER A 1 89 ? 19.438 -5.203 -3.936 1 96.5 89 SER A O 1
ATOM 679 N N . PHE A 1 90 ? 17.609 -4.746 -2.73 1 94.81 90 PHE A N 1
ATOM 680 C CA . PHE A 1 90 ? 18.281 -3.789 -1.86 1 94.81 90 PHE A CA 1
ATOM 681 C C . PHE A 1 90 ? 18.109 -4.168 -0.395 1 94.81 90 PHE A C 1
ATOM 683 O O . PHE A 1 90 ? 16.984 -4.484 0.035 1 94.81 90 PHE A O 1
ATOM 690 N N . SER A 1 91 ? 19.109 -4.148 0.378 1 92.44 91 SER A N 1
ATOM 691 C CA . SER A 1 91 ? 19.016 -4.398 1.812 1 92.44 91 SER A CA 1
ATOM 692 C C . SER A 1 91 ? 18.969 -3.096 2.6 1 92.44 91 SER A C 1
ATOM 694 O O . SER A 1 91 ? 19.688 -2.146 2.293 1 92.44 91 SER A O 1
ATOM 696 N N . GLU A 1 92 ? 17.953 -3.176 3.465 1 85.06 92 GLU A N 1
ATOM 697 C CA . GLU A 1 92 ? 17.922 -2.092 4.441 1 85.06 92 GLU A CA 1
ATOM 698 C C . GLU A 1 92 ? 18.359 -2.584 5.82 1 85.06 92 GLU A C 1
ATOM 700 O O . GLU A 1 92 ? 17.828 -3.58 6.324 1 85.06 92 GLU A O 1
ATOM 705 N N . ARG A 1 93 ? 19.562 -2.584 6.352 1 72.06 93 ARG A N 1
ATOM 706 C CA . ARG A 1 93 ? 20.219 -3.25 7.473 1 72.06 93 ARG A CA 1
ATOM 707 C C . ARG A 1 93 ? 19.625 -2.789 8.805 1 72.06 93 ARG A C 1
ATOM 709 O O . ARG A 1 93 ? 19.688 -3.51 9.797 1 72.06 93 ARG A O 1
ATOM 716 N N . ASP A 1 94 ? 18.984 -1.877 8.891 1 72.94 94 ASP A N 1
ATOM 717 C CA . ASP A 1 94 ? 18.812 -1.42 10.266 1 72.94 94 ASP A CA 1
ATOM 718 C C . ASP A 1 94 ? 17.344 -1.161 10.578 1 72.94 94 ASP A C 1
ATOM 720 O O . ASP A 1 94 ? 17.016 -0.517 11.586 1 72.94 94 ASP A O 1
ATOM 724 N N . THR A 1 95 ? 16.484 -1.745 9.883 1 78.81 95 THR A N 1
ATOM 725 C CA . THR A 1 95 ? 15.094 -1.431 10.195 1 78.81 95 THR A CA 1
ATOM 726 C C . THR A 1 95 ? 14.148 -2.42 9.523 1 78.81 95 THR A C 1
ATOM 728 O O . THR A 1 95 ? 14.461 -2.955 8.453 1 78.81 95 THR A O 1
ATOM 731 N N . THR A 1 96 ? 13.172 -2.896 10.336 1 90 96 THR A N 1
ATOM 732 C CA . THR A 1 96 ? 12.07 -3.625 9.711 1 90 96 THR A CA 1
ATOM 733 C C . THR A 1 96 ? 11.227 -2.693 8.844 1 90 96 THR A C 1
ATOM 735 O O . THR A 1 96 ? 10.562 -1.793 9.367 1 90 96 THR A O 1
ATOM 738 N N . ILE A 1 97 ? 11.281 -2.896 7.527 1 96.06 97 ILE A N 1
ATOM 739 C CA . ILE A 1 97 ? 10.539 -2.045 6.602 1 96.06 97 ILE A CA 1
ATOM 740 C C . ILE A 1 97 ? 9.039 -2.281 6.766 1 96.06 97 ILE A C 1
ATOM 742 O O . ILE A 1 97 ? 8.594 -3.428 6.836 1 96.06 97 ILE A O 1
ATOM 746 N N . CYS A 1 98 ? 8.289 -1.216 6.855 1 95.5 98 CYS A N 1
ATOM 747 C CA . CYS A 1 98 ? 6.859 -1.418 7.035 1 95.5 98 CYS A CA 1
ATOM 748 C C . CYS A 1 98 ? 6.074 -0.798 5.887 1 95.5 98 CYS A C 1
ATOM 750 O O . CYS A 1 98 ? 4.855 -0.961 5.805 1 95.5 98 CYS A O 1
ATOM 752 N N . GLY A 1 99 ? 6.75 -0.116 4.953 1 96.19 99 GLY A N 1
ATOM 753 C CA . GLY A 1 99 ? 6.113 0.459 3.779 1 96.19 99 GLY A CA 1
ATOM 754 C C . GLY A 1 99 ? 7.094 0.795 2.672 1 96.19 99 GLY A C 1
ATOM 755 O O . GLY A 1 99 ? 8.258 1.118 2.941 1 96.19 99 GLY A O 1
ATOM 756 N N . VAL A 1 100 ? 6.562 0.788 1.441 1 98 100 VAL A N 1
ATOM 757 C CA . VAL A 1 100 ? 7.379 1.146 0.285 1 98 100 VAL A CA 1
ATOM 758 C C . VAL A 1 100 ? 6.484 1.695 -0.826 1 98 100 VAL A C 1
ATOM 760 O O . VAL A 1 100 ? 5.336 1.274 -0.971 1 98 100 VAL A O 1
ATOM 763 N N . THR A 1 101 ? 6.957 2.617 -1.572 1 98.44 101 THR A N 1
ATOM 764 C CA . THR A 1 101 ? 6.27 3.131 -2.752 1 98.44 101 THR A CA 1
ATOM 765 C C . THR A 1 101 ? 7.27 3.707 -3.752 1 98.44 101 THR A C 1
ATOM 767 O O . THR A 1 101 ? 8.336 4.195 -3.365 1 98.44 101 THR A O 1
ATOM 770 N N . PHE A 1 102 ? 6.961 3.596 -4.977 1 98.25 102 PHE A N 1
ATOM 771 C CA . PHE A 1 102 ? 7.73 4.316 -5.98 1 98.25 102 PHE A CA 1
ATOM 772 C C . PHE A 1 102 ? 7.496 5.816 -5.867 1 98.25 102 PHE A C 1
ATOM 774 O O . PHE A 1 102 ? 6.41 6.254 -5.484 1 98.25 102 PHE A O 1
ATOM 781 N N . THR A 1 103 ? 8.531 6.59 -6.277 1 97 103 THR A N 1
ATOM 782 C CA . THR A 1 103 ? 8.414 8.047 -6.234 1 97 103 THR A CA 1
ATOM 783 C C . THR A 1 103 ? 7.605 8.555 -7.426 1 97 103 THR A C 1
ATOM 785 O O . THR A 1 103 ? 7.082 9.672 -7.391 1 97 103 THR A O 1
ATOM 788 N N . ASP A 1 104 ? 7.609 7.773 -8.469 1 96.25 104 ASP A N 1
ATOM 789 C CA . ASP A 1 104 ? 6.926 8.18 -9.695 1 96.25 104 ASP A CA 1
ATOM 790 C C . ASP A 1 104 ? 6.477 6.961 -10.508 1 96.25 104 ASP A C 1
ATOM 792 O O . ASP A 1 104 ? 6.707 5.82 -10.094 1 96.25 104 ASP A O 1
ATOM 796 N N . ASP A 1 105 ? 5.844 7.191 -11.609 1 95.69 105 ASP A N 1
ATOM 797 C CA . ASP A 1 105 ? 5.23 6.121 -12.398 1 95.69 105 ASP A CA 1
ATOM 798 C C . ASP A 1 105 ? 6.285 5.348 -13.188 1 95.69 105 ASP A C 1
ATOM 800 O O . ASP A 1 105 ? 6.016 4.246 -13.672 1 95.69 105 ASP A O 1
ATOM 804 N N . LEU A 1 106 ? 7.422 5.895 -13.273 1 97.06 106 LEU A N 1
ATOM 805 C CA . LEU A 1 106 ? 8.484 5.246 -14.039 1 97.06 106 LEU A CA 1
ATOM 806 C C . LEU A 1 106 ? 9.297 4.316 -13.148 1 97.06 106 LEU A C 1
ATOM 808 O O . LEU A 1 106 ? 10.047 3.473 -13.648 1 97.06 106 LEU A O 1
ATOM 812 N N . GLY A 1 107 ? 9.164 4.488 -11.828 1 97.31 107 GLY A N 1
ATOM 813 C CA . GLY A 1 107 ? 9.977 3.699 -10.914 1 97.31 107 GLY A CA 1
ATOM 814 C C . GLY A 1 107 ? 11.43 4.152 -10.867 1 97.31 107 GLY A C 1
ATOM 815 O O . GLY A 1 107 ? 12.336 3.326 -10.766 1 97.31 107 GLY A O 1
ATOM 816 N N . ALA A 1 108 ? 11.625 5.461 -11.023 1 96.75 108 ALA A N 1
ATOM 817 C CA . ALA A 1 108 ? 12.984 6.008 -11.031 1 96.75 108 ALA A CA 1
ATOM 818 C C . ALA A 1 108 ? 13.562 6.047 -9.617 1 96.75 108 ALA A C 1
ATOM 820 O O . ALA A 1 108 ? 14.773 6.176 -9.445 1 96.75 108 ALA A O 1
ATOM 821 N N . GLY A 1 109 ? 12.742 6.031 -8.633 1 97.12 109 GLY A N 1
ATOM 822 C CA . GLY A 1 109 ? 13.117 6 -7.23 1 97.12 109 GLY A CA 1
ATOM 823 C C . GLY A 1 109 ? 12.039 5.418 -6.336 1 97.12 109 GLY A C 1
ATOM 824 O O . GLY A 1 109 ? 10.953 5.074 -6.809 1 97.12 109 GLY A O 1
ATOM 825 N N . TYR A 1 110 ? 12.383 5.25 -5.125 1 97.38 110 TYR A N 1
ATOM 826 C CA . TYR A 1 110 ? 11.398 4.73 -4.184 1 97.38 110 TYR A CA 1
ATOM 827 C C . TYR A 1 110 ? 11.625 5.293 -2.785 1 97.38 110 TYR A C 1
ATOM 829 O O . TYR A 1 110 ? 12.695 5.836 -2.494 1 97.38 110 TYR A O 1
ATOM 837 N N . LEU A 1 111 ? 10.594 5.211 -1.933 1 96.56 111 LEU A N 1
ATOM 838 C CA . LEU A 1 111 ? 10.609 5.59 -0.524 1 96.56 111 LEU A CA 1
ATOM 839 C C . LEU A 1 111 ? 10.305 4.391 0.365 1 96.56 111 LEU A C 1
ATOM 841 O O . LEU A 1 111 ? 9.484 3.541 0.012 1 96.56 111 LEU A O 1
ATOM 845 N N . THR A 1 112 ? 10.938 4.309 1.497 1 96.31 112 THR A N 1
ATOM 846 C CA . THR A 1 112 ? 10.633 3.287 2.494 1 96.31 112 THR A CA 1
ATOM 847 C C . THR A 1 112 ? 10.422 3.92 3.867 1 96.31 112 THR A C 1
ATOM 849 O O . THR A 1 112 ? 10.867 5.039 4.117 1 96.31 112 THR A O 1
ATOM 852 N N . THR A 1 113 ? 9.711 3.211 4.602 1 94.25 113 THR A N 1
ATOM 853 C CA . THR A 1 113 ? 9.547 3.508 6.023 1 94.25 113 THR A CA 1
ATOM 854 C C . THR A 1 113 ? 9.758 2.254 6.863 1 94.25 113 THR A C 1
ATOM 856 O O . THR A 1 113 ? 9.695 1.136 6.348 1 94.25 113 THR A O 1
ATOM 859 N N . GLY A 1 114 ? 10.062 2.494 8.125 1 92.5 114 GLY A N 1
ATOM 860 C CA . GLY A 1 114 ? 10.258 1.402 9.07 1 92.5 114 GLY A CA 1
ATOM 861 C C . GLY A 1 114 ? 9.625 1.668 10.422 1 92.5 114 GLY A C 1
ATOM 862 O O . GLY A 1 114 ? 9.391 2.82 10.789 1 92.5 114 GLY A O 1
ATOM 863 N N . TYR A 1 115 ? 9.438 0.594 11.125 1 88.06 115 TYR A N 1
ATOM 864 C CA . TYR A 1 115 ? 8.789 0.698 12.422 1 88.06 115 TYR A CA 1
ATOM 865 C C . TYR A 1 115 ? 9.688 1.399 13.438 1 88.06 115 TYR A C 1
ATOM 867 O O . TYR A 1 115 ? 9.203 2.045 14.367 1 88.06 115 TYR A O 1
ATOM 875 N N . ASP A 1 116 ? 10.945 1.33 13.234 1 84.31 116 ASP A N 1
ATOM 876 C CA . ASP A 1 116 ? 11.883 1.891 14.203 1 84.31 116 ASP A CA 1
ATOM 877 C C . ASP A 1 116 ? 12.453 3.219 13.703 1 84.31 116 ASP A C 1
ATOM 879 O O . ASP A 1 116 ? 13.414 3.74 14.281 1 84.31 116 ASP A O 1
ATOM 883 N N . ARG A 1 117 ? 11.914 3.607 12.609 1 82.19 117 ARG A N 1
ATOM 884 C CA . ARG A 1 117 ? 12.375 4.875 12.055 1 82.19 117 ARG A CA 1
ATOM 885 C C . ARG A 1 117 ? 11.258 5.914 12.062 1 82.19 117 ARG A C 1
ATOM 887 O O . ARG A 1 117 ? 10.086 5.57 11.93 1 82.19 117 ARG A O 1
ATOM 894 N N . LEU A 1 118 ? 11.711 7.113 12.281 1 79.06 118 LEU A N 1
ATOM 895 C CA . LEU A 1 118 ? 10.758 8.211 12.211 1 79.06 118 LEU A CA 1
ATOM 896 C C . LEU A 1 118 ? 10.891 8.961 10.883 1 79.06 118 LEU A C 1
ATOM 898 O O . LEU A 1 118 ? 10.125 9.891 10.617 1 79.06 118 LEU A O 1
ATOM 902 N N . ASP A 1 119 ? 11.781 8.484 10.031 1 86.38 119 ASP A N 1
ATOM 903 C CA . ASP A 1 119 ? 12.039 9.156 8.758 1 86.38 119 ASP A CA 1
ATOM 904 C C . ASP A 1 119 ? 11.641 8.266 7.578 1 86.38 119 ASP A C 1
ATOM 906 O O . ASP A 1 119 ? 11.656 7.039 7.688 1 86.38 119 ASP A O 1
ATOM 910 N N . LEU A 1 120 ? 11.211 8.938 6.531 1 92.88 120 LEU A N 1
ATOM 911 C CA . LEU A 1 120 ? 11.109 8.289 5.23 1 92.88 120 LEU A CA 1
ATOM 912 C C . LEU A 1 120 ? 12.43 8.391 4.469 1 92.88 120 LEU A C 1
ATOM 914 O O . LEU A 1 120 ? 13.016 9.477 4.379 1 92.88 120 LEU A O 1
ATOM 918 N N . LEU A 1 121 ? 12.898 7.301 4.035 1 93.25 121 LEU A N 1
ATOM 919 C CA . LEU A 1 121 ? 14.133 7.309 3.252 1 93.25 121 LEU A CA 1
ATOM 920 C C . LEU A 1 121 ? 13.828 7.199 1.762 1 93.25 121 LEU A C 1
ATOM 922 O O . LEU A 1 121 ? 12.984 6.395 1.353 1 93.25 121 LEU A O 1
ATOM 926 N N . CYS A 1 122 ? 14.43 7.973 1.003 1 93.31 122 CYS A N 1
ATOM 927 C CA . CYS A 1 122 ? 14.25 8.031 -0.444 1 93.31 122 CYS A CA 1
ATOM 928 C C . CYS A 1 122 ? 15.5 7.543 -1.167 1 93.31 122 CYS A C 1
ATOM 930 O O . CYS A 1 122 ? 16.609 7.938 -0.817 1 93.31 122 CYS A O 1
ATOM 932 N N . TYR A 1 123 ? 15.305 6.762 -2.111 1 95.12 123 TYR A N 1
ATOM 933 C CA . TYR A 1 123 ? 16.391 6.18 -2.902 1 95.12 123 TYR A CA 1
ATOM 934 C C . TYR A 1 123 ? 16.156 6.422 -4.391 1 95.12 123 TYR A C 1
ATOM 936 O O . TYR A 1 123 ? 15.023 6.395 -4.867 1 95.12 123 TYR A O 1
ATOM 944 N N . ALA A 1 124 ? 17.234 6.609 -5.094 1 93.62 124 ALA A N 1
ATOM 945 C CA . ALA A 1 124 ? 17.188 6.594 -6.555 1 93.62 124 ALA A CA 1
ATOM 946 C C . ALA A 1 124 ? 17.406 5.188 -7.098 1 93.62 124 ALA A C 1
ATOM 948 O O . ALA A 1 124 ? 18.109 4.383 -6.477 1 93.62 124 ALA A O 1
ATOM 949 N N . MET A 1 125 ? 16.688 4.914 -8.172 1 92.19 125 MET A N 1
ATOM 950 C CA . MET A 1 125 ? 16.906 3.621 -8.812 1 92.19 125 MET A CA 1
ATOM 951 C C . MET A 1 125 ? 17.547 3.793 -10.188 1 92.19 125 MET A C 1
ATOM 953 O O . MET A 1 125 ? 17.234 4.742 -10.906 1 92.19 125 MET A O 1
ATOM 957 N N . MET B 1 1 ? 17.922 10.477 0.697 1 73.12 1 MET B N 1
ATOM 958 C CA . MET B 1 1 ? 17.328 11.617 1.379 1 73.12 1 MET B CA 1
ATOM 959 C C . MET B 1 1 ? 16.297 11.156 2.4 1 73.12 1 MET B C 1
ATOM 961 O O . MET B 1 1 ? 15.648 10.117 2.217 1 73.12 1 MET B O 1
ATOM 965 N N . ALA B 1 2 ? 16.297 11.859 3.518 1 79.81 2 ALA B N 1
ATOM 966 C CA . ALA B 1 2 ? 15.391 11.5 4.598 1 79.81 2 ALA B CA 1
ATOM 967 C C . ALA B 1 2 ? 14.359 12.602 4.84 1 79.81 2 ALA B C 1
ATOM 969 O O . ALA B 1 2 ? 14.695 13.789 4.805 1 79.81 2 ALA B O 1
ATOM 970 N N . LEU B 1 3 ? 13.109 12.203 4.836 1 80.12 3 LEU B N 1
ATOM 971 C CA . LEU B 1 3 ? 12.016 13.109 5.172 1 80.12 3 LEU B CA 1
ATOM 972 C C . LEU B 1 3 ? 11.547 12.883 6.602 1 80.12 3 LEU B C 1
ATOM 974 O O . LEU B 1 3 ? 11.172 11.766 6.969 1 80.12 3 LEU B O 1
ATOM 978 N N . ASP B 1 4 ? 11.602 14 7.402 1 77.69 4 ASP B N 1
ATOM 979 C CA . ASP B 1 4 ? 11.094 13.938 8.773 1 77.69 4 ASP B CA 1
ATOM 980 C C . ASP B 1 4 ? 9.57 13.898 8.789 1 77.69 4 ASP B C 1
ATOM 982 O O . ASP B 1 4 ? 8.914 14.789 8.234 1 77.69 4 ASP B O 1
ATOM 986 N N . THR B 1 5 ? 9.078 12.844 9.391 1 75.19 5 THR B N 1
ATOM 987 C CA . THR B 1 5 ? 7.637 12.648 9.312 1 75.19 5 THR B CA 1
ATOM 988 C C . THR B 1 5 ? 6.926 13.383 10.445 1 75.19 5 THR B C 1
ATOM 990 O O . THR B 1 5 ? 5.707 13.57 10.406 1 75.19 5 THR B O 1
ATOM 993 N N . GLY B 1 6 ? 7.738 14.062 11.344 1 69.06 6 GLY B N 1
ATOM 994 C CA . GLY B 1 6 ? 7.23 15.016 12.32 1 69.06 6 GLY B CA 1
ATOM 995 C C . GLY B 1 6 ? 6.559 14.344 13.508 1 69.06 6 GLY B C 1
ATOM 996 O O . GLY B 1 6 ? 6.328 14.984 14.531 1 69.06 6 GLY B O 1
ATOM 997 N N . LEU B 1 7 ? 5.902 13.18 13.297 1 72.62 7 LEU B N 1
ATOM 998 C CA . LEU B 1 7 ? 5.215 12.531 14.406 1 72.62 7 LEU B CA 1
ATOM 999 C C . LEU B 1 7 ? 6.113 11.492 15.078 1 72.62 7 LEU B C 1
ATOM 1001 O O . LEU B 1 7 ? 7.004 10.93 14.43 1 72.62 7 LEU B O 1
ATOM 1005 N N . GLU B 1 8 ? 5.922 11.375 16.312 1 80.06 8 GLU B N 1
ATOM 1006 C CA . GLU B 1 8 ? 6.695 10.406 17.078 1 80.06 8 GLU B CA 1
ATOM 1007 C C . GLU B 1 8 ? 6.082 9.016 16.984 1 80.06 8 GLU B C 1
ATOM 1009 O O . GLU B 1 8 ? 5.902 8.336 18 1 80.06 8 GLU B O 1
ATOM 1014 N N . THR B 1 9 ? 5.484 8.766 15.922 1 89.38 9 THR B N 1
ATOM 1015 C CA . THR B 1 9 ? 4.945 7.438 15.641 1 89.38 9 THR B CA 1
ATOM 1016 C C . THR B 1 9 ? 5.375 6.961 14.258 1 89.38 9 THR B C 1
ATOM 1018 O O . THR B 1 9 ? 5.691 7.773 13.383 1 89.38 9 THR B O 1
ATOM 1021 N N . ALA B 1 10 ? 5.453 5.73 14.102 1 92.56 10 ALA B N 1
ATOM 1022 C CA . ALA B 1 10 ? 5.949 5.145 12.859 1 92.56 10 ALA B CA 1
ATOM 1023 C C . ALA B 1 10 ? 4.949 5.328 11.727 1 92.56 10 ALA B C 1
ATOM 1025 O O . ALA B 1 10 ? 3.736 5.258 11.945 1 92.56 10 ALA B O 1
ATOM 1026 N N . VAL B 1 11 ? 5.461 5.617 10.5 1 95.94 11 VAL B N 1
ATOM 1027 C CA . VAL B 1 11 ? 4.672 5.508 9.281 1 95.94 11 VAL B CA 1
ATOM 1028 C C . VAL B 1 11 ? 4.508 4.039 8.906 1 95.94 11 VAL B C 1
ATOM 1030 O O . VAL B 1 11 ? 5.496 3.318 8.742 1 95.94 11 VAL B O 1
ATOM 1033 N N . THR B 1 12 ? 3.26 3.572 8.742 1 96.31 12 THR B N 1
ATOM 1034 C CA . THR B 1 12 ? 2.998 2.152 8.547 1 96.31 12 THR B CA 1
ATOM 1035 C C . THR B 1 12 ? 2.742 1.848 7.07 1 96.31 12 THR B C 1
ATOM 1037 O O . THR B 1 12 ? 2.906 0.708 6.629 1 96.31 12 THR B O 1
ATOM 1040 N N . CYS B 1 13 ? 2.293 2.748 6.273 1 96.62 13 CYS B N 1
ATOM 1041 C CA . CYS B 1 13 ? 2.051 2.602 4.844 1 96.62 13 CYS B CA 1
ATOM 1042 C C . CYS B 1 13 ? 2.238 3.93 4.117 1 96.62 13 CYS B C 1
ATOM 1044 O O . CYS B 1 13 ? 2.18 4.992 4.738 1 96.62 13 CYS B O 1
ATOM 1046 N N . LEU B 1 14 ? 2.471 3.82 2.76 1 96.69 14 LEU B N 1
ATOM 1047 C CA . LEU B 1 14 ? 2.814 5 1.972 1 96.69 14 LEU B CA 1
ATOM 1048 C C . LEU B 1 14 ? 2.301 4.867 0.542 1 96.69 14 LEU B C 1
ATOM 1050 O O . LEU B 1 14 ? 2.191 3.756 0.018 1 96.69 14 LEU B O 1
ATOM 1054 N N . LYS B 1 15 ? 2.033 6 -0.004 1 97.56 15 LYS B N 1
ATOM 1055 C CA . LYS B 1 15 ? 1.758 6.102 -1.435 1 97.56 15 LYS B CA 1
ATOM 1056 C C . LYS B 1 15 ? 2.215 7.449 -1.989 1 97.56 15 LYS B C 1
ATOM 1058 O O . LYS B 1 15 ? 1.847 8.5 -1.462 1 97.56 15 LYS B O 1
ATOM 1063 N N . ALA B 1 16 ? 3.096 7.406 -2.936 1 96.19 16 ALA B N 1
ATOM 1064 C CA . ALA B 1 16 ? 3.43 8.625 -3.668 1 96.19 16 ALA B CA 1
ATOM 1065 C C . ALA B 1 16 ? 2.494 8.828 -4.855 1 96.19 16 ALA B C 1
ATOM 1067 O O . ALA B 1 16 ? 2.084 7.859 -5.504 1 96.19 16 ALA B O 1
ATOM 1068 N N . TRP B 1 17 ? 2.123 10.031 -5.105 1 92.31 17 TRP B N 1
ATOM 1069 C CA . TRP B 1 17 ? 1.228 10.398 -6.199 1 92.31 17 TRP B CA 1
ATOM 1070 C C . TRP B 1 17 ? 1.398 11.867 -6.574 1 92.31 17 TRP B C 1
ATOM 1072 O O . TRP B 1 17 ? 1.392 12.742 -5.703 1 92.31 17 TRP B O 1
ATOM 1082 N N . ALA B 1 18 ? 1.617 12.125 -7.832 1 91.62 18 ALA B N 1
ATOM 1083 C CA . ALA B 1 18 ? 1.639 13.477 -8.367 1 91.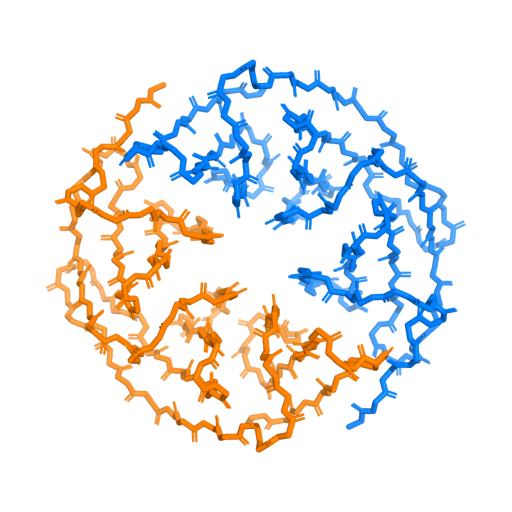62 18 ALA B CA 1
ATOM 1084 C C . ALA B 1 18 ? 2.574 14.375 -7.559 1 91.62 18 ALA B C 1
ATOM 1086 O O . ALA B 1 18 ? 2.205 15.492 -7.184 1 91.62 18 ALA B O 1
ATOM 1087 N N . GLY B 1 19 ? 3.688 13.898 -7.223 1 92.5 19 GLY B N 1
ATOM 1088 C CA . GLY B 1 19 ? 4.684 14.695 -6.52 1 92.5 19 GLY B CA 1
ATOM 1089 C C . GLY B 1 19 ? 4.391 14.836 -5.039 1 92.5 19 GLY B C 1
ATOM 1090 O O . GLY B 1 19 ? 4.953 15.703 -4.371 1 92.5 19 GLY B O 1
ATOM 1091 N N . GLN B 1 20 ? 3.477 14.117 -4.535 1 94.31 20 GLN B N 1
ATOM 1092 C CA . GLN B 1 20 ? 3.123 14.102 -3.119 1 94.31 20 GLN B CA 1
ATOM 1093 C C . GLN B 1 20 ? 3.303 12.703 -2.523 1 94.31 20 GLN B C 1
ATOM 1095 O O . GLN B 1 20 ? 3.43 11.727 -3.26 1 94.31 20 GLN B O 1
ATOM 1100 N N . ILE B 1 21 ? 3.412 12.664 -1.21 1 95.5 21 ILE B N 1
ATOM 1101 C CA . ILE B 1 21 ? 3.418 11.414 -0.461 1 95.5 21 ILE B CA 1
ATOM 1102 C C . ILE B 1 21 ? 2.277 11.414 0.554 1 95.5 21 ILE B C 1
ATOM 1104 O O . ILE B 1 21 ? 2.098 12.383 1.295 1 95.5 21 ILE B O 1
ATOM 1108 N N . VAL B 1 22 ? 1.472 10.406 0.499 1 96.56 22 VAL B N 1
ATOM 1109 C CA . VAL B 1 22 ? 0.503 10.148 1.558 1 96.56 22 VAL B CA 1
ATOM 1110 C C . VAL B 1 22 ? 1.083 9.141 2.549 1 96.56 22 VAL B C 1
ATOM 1112 O O . VAL B 1 22 ? 1.521 8.055 2.158 1 96.56 22 VAL B O 1
ATOM 1115 N N . ALA B 1 23 ? 1.103 9.484 3.807 1 96.56 23 ALA B N 1
ATOM 1116 C CA . ALA B 1 23 ? 1.657 8.625 4.852 1 96.56 23 ALA B CA 1
ATOM 1117 C C . ALA B 1 23 ? 0.6 8.281 5.895 1 96.56 23 ALA B C 1
ATOM 1119 O O . ALA B 1 23 ? -0.092 9.172 6.402 1 96.56 23 ALA B O 1
ATOM 1120 N N . GLY B 1 24 ? 0.412 7.012 6.156 1 97.19 24 GLY B N 1
ATOM 1121 C CA . GLY B 1 24 ? -0.42 6.535 7.25 1 97.19 24 GLY B CA 1
ATOM 1122 C C . GLY B 1 24 ? 0.379 6.129 8.477 1 97.19 24 GLY B C 1
ATOM 1123 O O . GLY B 1 24 ? 1.428 5.492 8.359 1 97.19 24 GLY B O 1
ATOM 1124 N N . TYR B 1 25 ? -0.132 6.461 9.602 1 96.88 25 TYR B N 1
ATOM 1125 C CA . TYR B 1 25 ? 0.653 6.324 10.82 1 96.88 25 TYR B CA 1
ATOM 1126 C C . TYR B 1 25 ? 0.059 5.258 11.734 1 96.88 25 TYR B C 1
ATOM 1128 O O . TYR B 1 25 ? -1.133 4.957 11.648 1 96.88 25 TYR B O 1
ATOM 1136 N N . LEU B 1 26 ? 0.946 4.781 12.586 1 96 26 LEU B N 1
ATOM 1137 C CA . LEU B 1 26 ? 0.548 3.92 13.695 1 96 26 LEU B CA 1
ATOM 1138 C C . LEU B 1 26 ? -0.495 4.609 14.562 1 96 26 LEU B C 1
ATOM 1140 O O . LEU B 1 26 ? -1.375 3.949 15.125 1 96 26 LEU B O 1
ATOM 1144 N N . SER B 1 27 ? -0.492 5.918 14.602 1 95.88 27 SER B N 1
ATOM 1145 C CA . SER B 1 27 ? -1.361 6.703 15.469 1 95.88 27 SER B CA 1
ATOM 1146 C C . SER B 1 27 ? -2.734 6.91 14.844 1 95.88 27 SER B C 1
ATOM 1148 O O . SER B 1 27 ? -3.625 7.496 15.461 1 95.88 27 SER B O 1
ATOM 1150 N N . GLY B 1 28 ? -2.924 6.52 13.633 1 97.5 28 GLY B N 1
ATOM 1151 C CA . GLY B 1 28 ? -4.203 6.68 12.961 1 97.5 28 GLY B CA 1
ATOM 1152 C C . GLY B 1 28 ? -4.285 7.945 12.133 1 97.5 28 GLY B C 1
ATOM 1153 O O . GLY B 1 28 ? -5.285 8.18 11.445 1 97.5 28 GLY B O 1
ATOM 1154 N N . HIS B 1 29 ? -3.209 8.703 12.133 1 96.69 29 HIS B N 1
ATOM 1155 C CA . HIS B 1 29 ? -3.145 9.93 11.344 1 96.69 29 HIS B CA 1
ATOM 1156 C C . HIS B 1 29 ? -2.725 9.648 9.906 1 96.69 29 HIS B C 1
ATOM 1158 O O . HIS B 1 29 ? -2.021 8.664 9.641 1 96.69 29 HIS B O 1
ATOM 1164 N N . ILE B 1 30 ? -3.156 10.523 9.086 1 96.88 30 ILE B N 1
ATOM 1165 C CA . ILE B 1 30 ? -2.633 10.617 7.727 1 96.88 30 ILE B CA 1
ATOM 1166 C C . ILE B 1 30 ? -2.004 11.984 7.504 1 96.88 30 ILE B C 1
ATOM 1168 O O . ILE B 1 30 ? -2.576 13.008 7.895 1 96.88 30 ILE B O 1
ATOM 1172 N N . ARG B 1 31 ? -0.896 11.992 6.918 1 95.38 31 ARG B N 1
ATOM 1173 C CA . ARG B 1 31 ? -0.283 13.234 6.473 1 95.38 31 ARG B CA 1
ATOM 1174 C C . ARG B 1 31 ? 0.049 13.188 4.984 1 95.38 31 ARG B C 1
ATOM 1176 O O . ARG B 1 31 ? 0.43 12.133 4.465 1 95.38 31 ARG B O 1
ATOM 1183 N N . ILE B 1 32 ? -0.025 14.32 4.344 1 95.12 32 ILE B N 1
ATOM 1184 C CA . ILE B 1 32 ? 0.397 14.508 2.961 1 95.12 32 ILE B CA 1
ATOM 1185 C C . ILE B 1 32 ? 1.617 15.43 2.914 1 95.12 32 ILE B C 1
ATOM 1187 O O . ILE B 1 32 ? 1.609 16.516 3.506 1 95.12 32 ILE B O 1
ATOM 1191 N N . PHE B 1 33 ? 2.588 14.906 2.221 1 93.44 33 PHE B N 1
ATOM 1192 C CA . PHE B 1 33 ? 3.834 15.641 2.051 1 93.44 33 PHE B CA 1
ATOM 1193 C C . PHE B 1 33 ? 4.043 16.016 0.589 1 93.44 33 PHE B C 1
ATOM 1195 O O . PHE B 1 33 ? 3.672 15.266 -0.312 1 93.44 33 PHE B O 1
ATOM 1202 N N . ASN B 1 34 ? 4.691 17.203 0.499 1 92.5 34 ASN B N 1
ATOM 1203 C CA . ASN B 1 34 ? 5.305 17.469 -0.798 1 92.5 34 ASN B CA 1
ATOM 1204 C C . ASN B 1 34 ? 6.586 16.672 -0.99 1 92.5 34 ASN B C 1
ATOM 1206 O O . ASN B 1 34 ? 7.484 16.703 -0.147 1 92.5 34 ASN B O 1
ATOM 1210 N N . LEU B 1 35 ? 6.652 15.945 -2.041 1 91.12 35 LEU B N 1
ATOM 1211 C CA . LEU B 1 35 ? 7.766 15.031 -2.26 1 91.12 35 LEU B CA 1
ATOM 1212 C C . LEU B 1 35 ? 9.055 15.797 -2.521 1 91.12 35 LEU B C 1
ATOM 1214 O O . LEU B 1 35 ? 10.148 15.32 -2.189 1 91.12 35 LEU B O 1
ATOM 1218 N N . HIS B 1 36 ? 9.023 16.969 -3.033 1 87.69 36 HIS B N 1
ATOM 1219 C CA . HIS B 1 36 ? 10.195 17.703 -3.484 1 87.69 36 HIS B CA 1
ATOM 1220 C C . HIS B 1 36 ? 10.859 18.438 -2.328 1 87.69 36 HIS B C 1
ATOM 1222 O O . HIS B 1 36 ? 12.086 18.453 -2.217 1 87.69 36 HIS B O 1
ATOM 1228 N N . ASP B 1 37 ? 10.055 18.953 -1.412 1 88.81 37 ASP B N 1
ATOM 1229 C CA . ASP B 1 37 ? 10.68 19.766 -0.367 1 88.81 37 ASP B CA 1
ATOM 1230 C C . ASP B 1 37 ? 10.391 19.172 1.017 1 88.81 37 ASP B C 1
ATOM 1232 O O . ASP B 1 37 ? 10.906 19.672 2.021 1 88.81 37 ASP B O 1
ATOM 1236 N N . GLY B 1 38 ? 9.516 18.172 1.027 1 88.94 38 GLY B N 1
ATOM 1237 C CA . GLY B 1 38 ? 9.281 17.453 2.27 1 88.94 38 GLY B CA 1
ATOM 1238 C C . GLY B 1 38 ? 8.305 18.172 3.193 1 88.94 38 GLY B C 1
ATOM 1239 O O . GLY B 1 38 ? 8.07 17.719 4.32 1 88.94 38 GLY B O 1
ATOM 1240 N N . ARG B 1 39 ? 7.68 19.203 2.77 1 89.69 39 ARG B N 1
ATOM 1241 C CA . ARG B 1 39 ? 6.762 19.953 3.625 1 89.69 39 ARG B CA 1
ATOM 1242 C C . ARG B 1 39 ? 5.434 19.219 3.768 1 89.69 39 ARG B C 1
ATOM 1244 O O . ARG B 1 39 ? 4.934 18.625 2.803 1 89.69 39 ARG B O 1
ATOM 1251 N N . ILE B 1 40 ? 4.895 19.328 4.973 1 91.38 40 ILE B N 1
ATOM 1252 C CA . ILE B 1 40 ? 3.564 18.781 5.223 1 91.38 40 ILE B CA 1
ATOM 1253 C C . ILE B 1 40 ? 2.506 19.688 4.594 1 91.38 40 ILE B C 1
ATOM 1255 O O . ILE B 1 40 ? 2.488 20.891 4.836 1 91.38 40 ILE B O 1
ATOM 1259 N N . GLN B 1 41 ? 1.671 19.156 3.799 1 92 41 GLN B N 1
ATOM 1260 C CA . GLN B 1 41 ? 0.653 19.906 3.08 1 92 41 GLN B CA 1
ATOM 1261 C C . GLN B 1 41 ? -0.714 19.766 3.74 1 92 41 GLN B C 1
ATOM 1263 O O . GLN B 1 41 ? -1.557 20.656 3.646 1 92 41 GLN B O 1
ATOM 1268 N N . ALA B 1 42 ? -0.973 18.672 4.312 1 92.88 42 ALA B N 1
ATOM 1269 C CA . ALA B 1 42 ? -2.246 18.375 4.969 1 92.88 42 ALA B CA 1
ATOM 1270 C C . ALA B 1 42 ? -2.086 17.281 6.016 1 92.88 42 ALA B C 1
ATOM 1272 O O . ALA B 1 42 ? -1.147 16.484 5.953 1 92.88 42 ALA B O 1
ATOM 1273 N N . GLU B 1 43 ? -2.977 17.25 6.965 1 93.12 43 GLU B N 1
ATOM 1274 C CA . GLU B 1 43 ? -3.045 16.234 8 1 93.12 43 GLU B CA 1
ATOM 1275 C C . GLU B 1 43 ? -4.48 16 8.461 1 93.12 43 GLU B C 1
ATOM 1277 O O . GLU B 1 43 ? -5.273 16.953 8.523 1 93.12 43 GLU B O 1
ATOM 1282 N N . VAL B 1 44 ? -4.738 14.828 8.797 1 94.62 44 VAL B N 1
ATOM 1283 C CA . VAL B 1 44 ? -6.055 14.508 9.344 1 94.62 44 VAL B CA 1
ATOM 1284 C C . VAL B 1 44 ? -5.938 13.352 10.336 1 94.62 44 VAL B C 1
ATOM 1286 O O . VAL B 1 44 ? -5.133 12.438 10.141 1 94.62 44 VAL B O 1
ATOM 1289 N N . CYS B 1 45 ? -6.688 13.383 11.406 1 95.19 45 CYS B N 1
ATOM 1290 C CA . CYS B 1 45 ? -6.879 12.211 12.25 1 95.19 45 CYS B CA 1
ATOM 1291 C C . CYS B 1 45 ? -7.918 11.273 11.648 1 95.19 45 CYS B C 1
ATOM 1293 O O . CYS B 1 45 ? -9.117 11.453 11.859 1 95.19 45 CYS B O 1
ATOM 1295 N N . ALA B 1 46 ? -7.469 10.359 10.953 1 97.31 46 ALA B N 1
ATOM 1296 C CA . ALA B 1 46 ? -8.336 9.578 10.07 1 97.31 46 ALA B CA 1
ATOM 1297 C C . ALA B 1 46 ? -8.953 8.398 10.812 1 97.31 46 ALA B C 1
ATOM 1299 O O . ALA B 1 46 ? -10.086 8.008 10.539 1 97.31 46 ALA B O 1
ATOM 1300 N N . HIS B 1 47 ? -8.25 7.785 11.727 1 97.62 47 HIS B N 1
ATOM 1301 C CA . HIS B 1 47 ? -8.688 6.57 12.406 1 97.62 47 HIS B CA 1
ATOM 1302 C C . HIS B 1 47 ? -8.273 6.582 13.875 1 97.62 47 HIS B C 1
ATOM 1304 O O . HIS B 1 47 ? -7.41 7.363 14.281 1 97.62 47 HIS B O 1
ATOM 1310 N N . VAL B 1 48 ? -8.867 5.707 14.656 1 97.19 48 VAL B N 1
ATOM 1311 C CA . VAL B 1 48 ? -8.578 5.672 16.094 1 97.19 48 VAL B CA 1
ATOM 1312 C C . VAL B 1 48 ? -7.531 4.605 16.391 1 97.19 48 VAL B C 1
ATOM 1314 O O . VAL B 1 48 ? -7.043 4.5 17.516 1 97.19 48 VAL B O 1
ATOM 1317 N N . ARG B 1 49 ? -7.242 3.773 15.406 1 97.31 49 ARG B N 1
ATOM 1318 C CA . ARG B 1 49 ? -6.168 2.787 15.492 1 97.31 49 ARG B CA 1
ATOM 1319 C C . ARG B 1 49 ? -5.23 2.893 14.297 1 97.31 49 ARG B C 1
ATOM 1321 O O . ARG B 1 49 ? -5.422 3.742 13.43 1 97.31 49 ARG B O 1
ATOM 1328 N N . SER B 1 50 ? -4.266 2.07 14.234 1 96.88 50 SER B N 1
ATOM 1329 C CA . SER B 1 50 ? -3.213 2.098 13.219 1 96.88 50 SER B CA 1
ATOM 1330 C C . SER B 1 50 ? -3.797 1.994 11.812 1 96.88 50 SER B C 1
ATOM 1332 O O . SER B 1 50 ? -4.711 1.203 11.578 1 96.88 50 SER B O 1
ATOM 1334 N N . ILE B 1 51 ? -3.223 2.836 10.906 1 98 51 ILE B N 1
ATOM 1335 C CA . ILE B 1 51 ? -3.547 2.689 9.492 1 98 51 ILE B CA 1
ATOM 1336 C C . ILE B 1 51 ? -2.836 1.462 8.922 1 98 51 ILE B C 1
ATOM 1338 O O . ILE B 1 51 ? -1.632 1.286 9.125 1 98 51 ILE B O 1
ATOM 1342 N N . SER B 1 52 ? -3.561 0.579 8.195 1 97.31 52 SER B N 1
ATOM 1343 C CA . SER B 1 52 ? -3.016 -0.697 7.742 1 97.31 52 SER B CA 1
ATOM 1344 C C . SER B 1 52 ? -2.947 -0.763 6.223 1 97.31 52 SER B C 1
ATOM 1346 O O . SER B 1 52 ? -2.416 -1.725 5.66 1 97.31 52 SER B O 1
ATOM 1348 N N . GLY B 1 53 ? -3.465 0.201 5.512 1 97.81 53 GLY B N 1
ATOM 1349 C CA . GLY B 1 53 ? -3.402 0.289 4.062 1 97.81 53 GLY B CA 1
ATOM 1350 C C . GLY B 1 53 ? -3.854 1.635 3.525 1 97.81 53 GLY B C 1
ATOM 1351 O O . GLY B 1 53 ? -4.699 2.299 4.133 1 97.81 53 GLY B O 1
ATOM 1352 N N . LEU B 1 54 ? -3.332 1.982 2.328 1 98.06 54 LEU B N 1
ATOM 1353 C CA . LEU B 1 54 ? -3.65 3.221 1.628 1 98.06 54 LEU B CA 1
ATOM 1354 C C . LEU B 1 54 ? -3.598 3.02 0.117 1 98.06 54 LEU B C 1
ATOM 1356 O O . LEU B 1 54 ? -2.85 2.172 -0.375 1 98.06 54 LEU B O 1
ATOM 1360 N N . ASP B 1 55 ? -4.355 3.764 -0.505 1 98.56 55 ASP B N 1
ATOM 1361 C CA . ASP B 1 55 ? -4.25 3.836 -1.959 1 98.56 55 ASP B CA 1
ATOM 1362 C C . ASP B 1 55 ? -4.887 5.117 -2.494 1 98.56 55 ASP B C 1
ATOM 1364 O O . ASP B 1 55 ? -5.699 5.746 -1.811 1 98.56 55 ASP B O 1
ATOM 1368 N N . VAL B 1 56 ? -4.445 5.555 -3.662 1 97.75 56 VAL B N 1
ATOM 1369 C CA . VAL B 1 56 ? -4.969 6.762 -4.289 1 97.75 56 VAL B CA 1
ATOM 1370 C C . VAL B 1 56 ? -5.547 6.422 -5.664 1 97.75 56 VAL B C 1
ATOM 1372 O O . VAL B 1 56 ? -4.895 5.75 -6.469 1 97.75 56 VAL B O 1
ATOM 1375 N N . ALA B 1 57 ? -6.758 6.789 -5.863 1 97.5 57 ALA B N 1
ATOM 1376 C CA . ALA B 1 57 ? -7.328 6.781 -7.211 1 97.5 57 ALA B CA 1
ATOM 1377 C C . ALA B 1 57 ? -6.887 8.008 -8 1 97.5 57 ALA B C 1
ATOM 1379 O O . ALA B 1 57 ? -7.438 9.094 -7.828 1 97.5 57 ALA B O 1
ATOM 1380 N N . VAL B 1 58 ? -6 7.848 -8.883 1 94.12 58 VAL B N 1
ATOM 1381 C CA . VAL B 1 58 ? -5.215 8.945 -9.438 1 94.12 58 VAL B CA 1
ATOM 1382 C C . VAL B 1 58 ? -6.098 9.812 -10.328 1 94.12 58 VAL B C 1
ATOM 1384 O O . VAL B 1 58 ? -5.863 11.016 -10.461 1 94.12 58 VAL B O 1
ATOM 1387 N N . GLU B 1 59 ? -7.105 9.273 -10.953 1 94.81 59 GLU B N 1
ATOM 1388 C CA . GLU B 1 59 ? -7.953 10.039 -11.852 1 94.81 59 GLU B CA 1
ATOM 1389 C C . GLU B 1 59 ? -8.938 10.922 -11.086 1 94.81 59 GLU B C 1
ATOM 1391 O O . GLU B 1 59 ? -9.203 12.055 -11.477 1 94.81 59 GLU B O 1
ATOM 1396 N N . SER B 1 60 ? -9.438 10.43 -9.992 1 95.75 60 SER B N 1
ATOM 1397 C CA . SER B 1 60 ? -10.477 11.156 -9.266 1 95.75 60 SER B CA 1
ATOM 1398 C C . SER B 1 60 ? -9.883 11.938 -8.102 1 95.75 60 SER B C 1
ATOM 1400 O O . SER B 1 60 ? -10.555 12.797 -7.523 1 95.75 60 SER B O 1
ATOM 1402 N N . GLY B 1 61 ? -8.68 11.609 -7.656 1 94.62 61 GLY B N 1
ATOM 1403 C CA . GLY B 1 61 ? -8.062 12.258 -6.512 1 94.62 61 GLY B CA 1
ATOM 1404 C C . GLY B 1 61 ? -8.609 11.773 -5.184 1 94.62 61 GLY B C 1
ATOM 1405 O O . GLY B 1 61 ? -8.602 12.516 -4.195 1 94.62 61 GLY B O 1
ATOM 1406 N N . LEU B 1 62 ? -9.18 10.586 -5.219 1 97.44 62 LEU B N 1
ATOM 1407 C CA . LEU B 1 62 ? -9.664 10 -3.973 1 97.44 62 LEU B CA 1
ATOM 1408 C C . LEU B 1 62 ? -8.547 9.25 -3.256 1 97.44 62 LEU B C 1
ATOM 1410 O O . LEU B 1 62 ? -7.723 8.594 -3.896 1 97.44 62 LEU B O 1
ATOM 1414 N N . LEU B 1 63 ? -8.539 9.359 -1.957 1 98.19 63 LEU B N 1
ATOM 1415 C CA . LEU B 1 63 ? -7.695 8.578 -1.06 1 98.19 63 LEU B CA 1
ATOM 1416 C C . LEU B 1 63 ? -8.531 7.578 -0.266 1 98.19 63 LEU B C 1
ATOM 1418 O O . LEU B 1 63 ? -9.594 7.922 0.247 1 98.19 63 LEU B O 1
ATOM 1422 N N . ILE B 1 64 ? -8.094 6.316 -0.193 1 98.75 64 ILE B N 1
ATOM 1423 C CA . ILE B 1 64 ? -8.75 5.324 0.651 1 98.75 64 ILE B CA 1
ATOM 1424 C C . ILE B 1 64 ? -7.789 4.859 1.743 1 98.75 64 ILE B C 1
ATOM 1426 O O . ILE B 1 64 ? -6.59 4.699 1.496 1 98.75 64 ILE B O 1
ATOM 1430 N N . SER B 1 65 ? -8.234 4.754 2.941 1 98.56 65 SER B N 1
ATOM 1431 C CA . SER B 1 65 ? -7.453 4.285 4.078 1 98.56 65 SER B CA 1
ATOM 1432 C C . SER B 1 65 ? -8.18 3.168 4.824 1 98.56 65 SER B C 1
ATOM 1434 O O . SER B 1 65 ? -9.398 3.199 4.965 1 98.56 65 SER B O 1
ATOM 1436 N N . ALA B 1 66 ? -7.457 2.176 5.191 1 98.12 66 ALA B N 1
ATOM 1437 C CA . ALA B 1 66 ? -7.926 1.106 6.07 1 98.12 66 ALA B CA 1
ATOM 1438 C C . ALA B 1 66 ? -7.176 1.118 7.398 1 98.12 66 ALA B C 1
ATOM 1440 O O . ALA B 1 66 ? -6.031 1.574 7.469 1 98.12 66 ALA B O 1
ATOM 1441 N N . SER B 1 67 ? -7.812 0.597 8.391 1 97.56 67 SER B N 1
ATOM 1442 C CA . SER B 1 67 ? -7.23 0.619 9.734 1 97.56 67 SER B CA 1
ATOM 1443 C C . SER B 1 67 ? -7.551 -0.661 10.492 1 97.56 67 SER B C 1
ATOM 1445 O O . SER B 1 67 ? -8.484 -1.383 10.141 1 97.56 67 SER B O 1
ATOM 1447 N N . GLU B 1 68 ? -6.805 -0.833 11.5 1 96.19 68 GLU B N 1
ATOM 1448 C CA . GLU B 1 68 ? -7.059 -1.923 12.438 1 96.19 68 GLU B CA 1
ATOM 1449 C C . GLU B 1 68 ? -8.352 -1.695 13.211 1 96.19 68 GLU B C 1
ATOM 1451 O O . GLU B 1 68 ? -8.859 -2.609 13.867 1 96.19 68 GLU B O 1
ATOM 1456 N N . ASP B 1 69 ? -8.945 -0.526 13.117 1 96.12 69 ASP B N 1
ATOM 1457 C CA . ASP B 1 69 ? -10.211 -0.244 13.789 1 96.12 69 ASP B CA 1
ATOM 1458 C C . ASP B 1 69 ? -11.391 -0.809 13 1 96.12 69 ASP B C 1
ATOM 1460 O O . ASP B 1 69 ? -12.547 -0.567 13.344 1 96.12 69 ASP B O 1
ATOM 1464 N N . THR B 1 70 ? -11.148 -1.456 11.875 1 95.06 70 THR B N 1
ATOM 1465 C CA . THR B 1 70 ? -12.086 -2.227 11.062 1 95.06 70 THR B CA 1
ATOM 1466 C C . THR B 1 70 ? -12.867 -1.312 10.125 1 95.06 70 THR B C 1
ATOM 1468 O O . THR B 1 70 ? -13.852 -1.734 9.516 1 95.06 70 THR B O 1
ATOM 1471 N N . PHE B 1 71 ? -12.375 -0.063 9.969 1 96.69 71 PHE B N 1
ATOM 1472 C CA . PHE B 1 71 ? -13.039 0.853 9.047 1 96.69 71 PHE B CA 1
ATOM 1473 C C . PHE B 1 71 ? -12.195 1.069 7.801 1 96.69 71 PHE B C 1
ATOM 1475 O O . PHE B 1 71 ? -10.961 1.062 7.867 1 96.69 71 PHE B O 1
ATOM 1482 N N . VAL B 1 72 ? -12.883 1.277 6.727 1 97.94 72 VAL B N 1
ATOM 1483 C CA . VAL B 1 72 ? -12.344 1.856 5.5 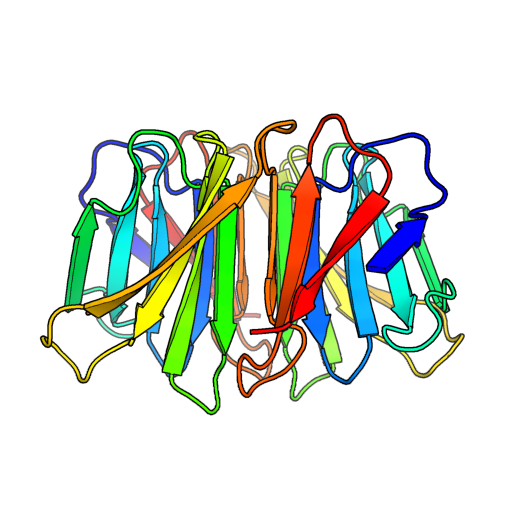1 97.94 72 VAL B CA 1
ATOM 1484 C C . VAL B 1 72 ? -12.945 3.244 5.277 1 97.94 72 VAL B C 1
ATOM 1486 O O . VAL B 1 72 ? -14.164 3.422 5.363 1 97.94 72 VAL B O 1
ATOM 1489 N N . ARG B 1 73 ? -12.062 4.176 5.027 1 98.44 73 ARG B N 1
ATOM 1490 C CA . ARG B 1 73 ? -12.547 5.535 4.809 1 98.44 73 ARG B CA 1
ATOM 1491 C C . ARG B 1 73 ? -12.016 6.102 3.496 1 98.44 73 ARG B C 1
ATOM 1493 O O . ARG B 1 73 ? -10.914 5.766 3.07 1 98.44 73 ARG B O 1
ATOM 1500 N N . VAL B 1 74 ? -12.867 6.945 2.922 1 98.56 74 VAL B N 1
ATOM 1501 C CA . VAL B 1 74 ? -12.531 7.582 1.653 1 98.56 74 VAL B CA 1
ATOM 1502 C C . VAL B 1 74 ? -12.5 9.102 1.829 1 98.56 74 VAL B C 1
ATOM 1504 O O . VAL B 1 74 ? -13.375 9.672 2.477 1 98.56 74 VAL B O 1
ATOM 1507 N N . TRP B 1 75 ? -11.531 9.656 1.271 1 98.12 75 TRP B N 1
ATOM 1508 C CA . TRP B 1 75 ? -11.266 11.086 1.381 1 98.12 75 TRP B CA 1
ATOM 1509 C C . TRP B 1 75 ? -11.078 11.711 0.004 1 98.12 75 TRP B C 1
ATOM 1511 O O . TRP B 1 75 ? -10.609 11.055 -0.926 1 98.12 75 TRP B O 1
ATOM 1521 N N . GLN B 1 76 ? -11.383 12.953 -0.122 1 97 76 GLN B N 1
ATOM 1522 C CA . GLN B 1 76 ? -11.031 13.742 -1.301 1 97 76 GLN B CA 1
ATOM 1523 C C . GLN B 1 76 ? -9.75 14.539 -1.07 1 97 76 GLN B C 1
ATOM 1525 O O . GLN B 1 76 ? -9.688 15.367 -0.157 1 97 76 GLN B O 1
ATOM 1530 N N . LEU B 1 77 ? -8.781 14.164 -1.908 1 93.69 77 LEU B N 1
ATOM 1531 C CA . LEU B 1 77 ? -7.543 14.922 -1.818 1 93.69 77 LEU B CA 1
ATOM 1532 C C . LEU B 1 77 ? -7.715 16.328 -2.406 1 93.69 77 LEU B C 1
ATOM 1534 O O . LEU B 1 77 ? -8.414 16.5 -3.404 1 93.69 77 LEU B O 1
ATOM 1538 N N . GLY B 1 78 ? -7.254 17.219 -1.751 1 81.19 78 GLY B N 1
ATOM 1539 C CA . GLY B 1 78 ? -7.387 18.594 -2.197 1 81.19 78 GLY B CA 1
ATOM 1540 C C . GLY B 1 78 ? -6.141 19.125 -2.889 1 81.19 78 GLY B C 1
ATOM 1541 O O . GLY B 1 78 ? -5.207 18.359 -3.154 1 81.19 78 GLY B O 1
ATOM 1542 N N . LYS B 1 79 ? -6.352 20.453 -3.338 1 78.19 79 LYS B N 1
ATOM 1543 C CA . LYS B 1 79 ? -5.195 21.203 -3.834 1 78.19 79 LYS B CA 1
ATOM 1544 C C . LYS B 1 79 ? -4.16 21.406 -2.732 1 78.19 79 LYS B C 1
ATOM 1546 O O . LYS B 1 79 ? -4.398 21.047 -1.576 1 78.19 79 LYS B O 1
ATOM 1551 N N . ILE B 1 80 ? -3.07 21.844 -3.084 1 76.62 80 ILE B N 1
ATOM 1552 C CA . ILE B 1 80 ? -2.004 22.141 -2.133 1 76.62 80 ILE B CA 1
ATOM 1553 C C . ILE B 1 80 ? -2.541 23.031 -1.02 1 76.62 80 ILE B C 1
ATOM 1555 O O . ILE B 1 80 ? -3.242 24.016 -1.287 1 76.62 80 ILE B O 1
ATOM 1559 N N . ASP B 1 81 ? -2.287 22.594 0.276 1 78.06 81 ASP B N 1
ATOM 1560 C CA . ASP B 1 81 ? -2.629 23.344 1.483 1 78.06 81 ASP B CA 1
ATOM 1561 C C . ASP B 1 81 ? -4.141 23.375 1.693 1 78.06 81 ASP B C 1
ATOM 1563 O O . ASP B 1 81 ? -4.656 24.297 2.334 1 78.06 81 ASP B O 1
ATOM 1567 N N . VAL B 1 82 ? -4.867 22.578 1.003 1 81.69 82 VAL B N 1
ATOM 1568 C CA . VAL B 1 82 ? -6.301 22.422 1.223 1 81.69 82 VAL B CA 1
ATOM 1569 C C . VAL B 1 82 ? -6.562 21.172 2.064 1 81.69 82 VAL B C 1
ATOM 1571 O O . VAL B 1 82 ? -5.984 20.125 1.811 1 81.69 82 VAL B O 1
ATOM 1574 N N . PRO B 1 83 ? -7.355 21.297 3.078 1 85.62 83 PRO B N 1
ATOM 1575 C CA . PRO B 1 83 ? -7.688 20.141 3.92 1 85.62 83 PRO B CA 1
ATOM 1576 C C . PRO B 1 83 ? -8.289 18.984 3.127 1 85.62 83 PRO B C 1
ATOM 1578 O O . PRO B 1 83 ? -8.992 19.219 2.137 1 85.62 83 PRO B O 1
ATOM 1581 N N . ILE B 1 84 ? -7.887 17.781 3.59 1 92.12 84 ILE B N 1
ATOM 1582 C CA . ILE B 1 84 ? -8.484 16.578 3.029 1 92.12 84 ILE B CA 1
ATOM 1583 C C . ILE B 1 84 ? -9.914 16.422 3.543 1 92.12 84 ILE B C 1
ATOM 1585 O O . ILE B 1 84 ? -10.188 16.672 4.723 1 92.12 84 ILE B O 1
ATOM 1589 N N . GLU B 1 85 ? -10.789 16.125 2.645 1 95.19 85 GLU B N 1
ATOM 1590 C CA . GLU B 1 85 ? -12.203 16.031 3.008 1 95.19 85 GLU B CA 1
ATOM 1591 C C . GLU B 1 85 ? -12.656 14.586 3.119 1 95.19 85 GLU B C 1
ATOM 1593 O O . GLU B 1 85 ? -12.438 13.789 2.201 1 95.19 85 GLU B O 1
ATOM 1598 N N . HIS B 1 86 ? -13.273 14.258 4.207 1 97.19 86 HIS B N 1
ATOM 1599 C CA . HIS B 1 86 ? -13.852 12.93 4.379 1 97.19 86 HIS B CA 1
ATOM 1600 C C . HIS B 1 86 ? -15.07 12.734 3.48 1 97.19 86 HIS B C 1
ATOM 1602 O O . HIS B 1 86 ? -15.938 13.609 3.41 1 97.19 86 HIS B O 1
ATOM 1608 N N . LYS B 1 87 ? -15.156 11.633 2.797 1 97.25 87 LYS B N 1
ATOM 1609 C CA . LYS B 1 87 ? -16.281 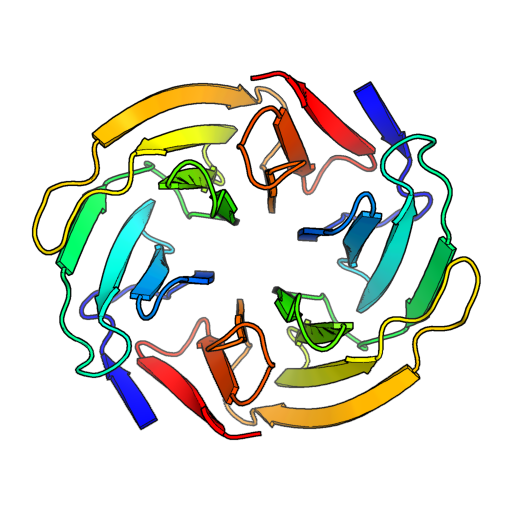11.375 1.91 1 97.25 87 LYS B CA 1
ATOM 1610 C C . LYS B 1 87 ? -17.141 10.211 2.422 1 97.25 87 LYS B C 1
ATOM 1612 O O . LYS B 1 87 ? -18.344 10.367 2.635 1 97.25 87 LYS B O 1
ATOM 1617 N N . TYR B 1 88 ? -16.531 9.047 2.688 1 96.5 88 TYR B N 1
ATOM 1618 C CA . TYR B 1 88 ? -17.266 7.844 3.057 1 96.5 88 TYR B CA 1
ATOM 1619 C C . TYR B 1 88 ? -16.562 7.105 4.191 1 96.5 88 TYR B C 1
ATOM 1621 O O . TYR B 1 88 ? -15.359 7.258 4.383 1 96.5 88 TYR B O 1
ATOM 1629 N N . SER B 1 89 ? -17.297 6.371 4.93 1 96.44 89 SER B N 1
ATOM 1630 C CA . SER B 1 89 ? -16.812 5.422 5.922 1 96.44 89 SER B CA 1
ATOM 1631 C C . SER B 1 89 ? -17.562 4.094 5.828 1 96.44 89 SER B C 1
ATOM 1633 O O . SER B 1 89 ? -18.797 4.07 5.789 1 96.44 89 SER B O 1
ATOM 1635 N N . PHE B 1 90 ? -16.797 3.045 5.75 1 94.81 90 PHE B N 1
ATOM 1636 C CA . PHE B 1 90 ? -17.359 1.699 5.703 1 94.81 90 PHE B CA 1
ATOM 1637 C C . PHE B 1 90 ? -16.812 0.845 6.844 1 94.81 90 PHE B C 1
ATOM 1639 O O . PHE B 1 90 ? -15.609 0.834 7.098 1 94.81 90 PHE B O 1
ATOM 1646 N N . SER B 1 91 ? -17.625 0.157 7.535 1 92.38 91 SER B N 1
ATOM 1647 C CA . SER B 1 91 ? -17.188 -0.77 8.578 1 92.38 91 SER B CA 1
ATOM 1648 C C . SER B 1 91 ? -17.094 -2.195 8.039 1 92.38 91 SER B C 1
ATOM 1650 O O . SER B 1 91 ? -17.969 -2.648 7.301 1 92.38 91 SER B O 1
ATOM 1652 N N . GLU B 1 92 ? -15.906 -2.693 8.391 1 85.06 92 GLU B N 1
ATOM 1653 C CA . GLU B 1 92 ? -15.766 -4.125 8.133 1 85.06 92 GLU B CA 1
ATOM 1654 C C . GLU B 1 92 ? -15.828 -4.922 9.43 1 85.06 92 GLU B C 1
ATOM 1656 O O . GLU B 1 92 ? -15.117 -4.6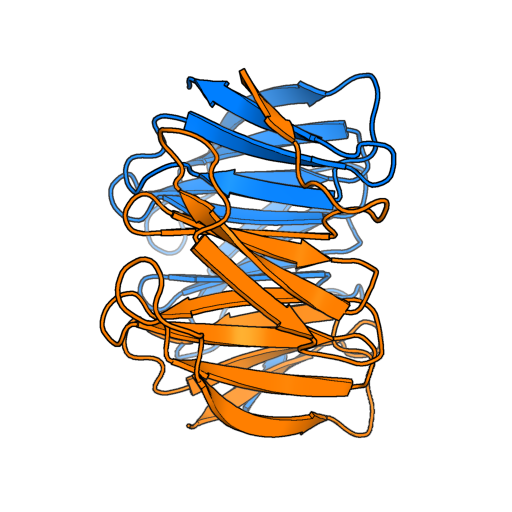17 10.391 1 85.06 92 GLU B O 1
ATOM 1661 N N . ARG B 1 93 ? -16.875 -5.43 10.031 1 72.25 93 ARG B N 1
ATOM 1662 C CA . ARG B 1 93 ? -17.203 -5.934 11.359 1 72.25 93 ARG B CA 1
ATOM 1663 C C . ARG B 1 93 ? -16.375 -7.172 11.695 1 72.25 93 ARG B C 1
ATOM 1665 O O . ARG B 1 93 ? -16.125 -7.461 12.867 1 72.25 93 ARG B O 1
ATOM 1672 N N . ASP B 1 94 ? -15.852 -7.797 10.906 1 72.06 94 ASP B N 1
ATOM 1673 C CA . ASP B 1 94 ? -15.422 -9.109 11.367 1 72.06 94 ASP B CA 1
ATOM 1674 C C . ASP B 1 94 ? -13.961 -9.367 11.023 1 72.06 94 ASP B C 1
ATOM 1676 O O . ASP B 1 94 ? -13.5 -10.508 11.031 1 72.06 94 ASP B O 1
ATOM 1680 N N . THR B 1 95 ? -13.219 -8.375 10.875 1 78.81 95 THR B N 1
ATOM 1681 C CA . THR B 1 95 ? -11.836 -8.672 10.516 1 78.81 95 THR B CA 1
ATOM 1682 C C . THR B 1 95 ? -10.969 -7.422 10.617 1 78.81 95 THR B C 1
ATOM 1684 O O . THR B 1 95 ? -11.445 -6.305 10.398 1 78.81 95 THR B O 1
ATOM 1687 N N . THR B 1 96 ? -9.797 -7.617 11.297 1 89.88 96 THR B N 1
ATOM 1688 C CA . THR B 1 96 ? -8.797 -6.555 11.219 1 89.88 96 THR B CA 1
ATOM 1689 C C . THR B 1 96 ? -8.273 -6.41 9.797 1 89.88 96 THR B C 1
ATOM 1691 O O . THR B 1 96 ? -7.617 -7.316 9.273 1 89.88 96 THR B O 1
ATOM 1694 N N . ILE B 1 97 ? -8.57 -5.285 9.164 1 95.94 97 ILE B N 1
ATOM 1695 C CA . ILE B 1 97 ? -8.156 -5.047 7.781 1 95.94 97 ILE B CA 1
ATOM 1696 C C . ILE B 1 97 ? -6.641 -4.867 7.727 1 95.94 97 ILE B C 1
ATOM 1698 O O . ILE B 1 97 ? -6.066 -4.145 8.547 1 95.94 97 ILE B O 1
ATOM 1702 N N . CYS B 1 98 ? -6.016 -5.527 6.812 1 95.44 98 CYS B N 1
ATOM 1703 C CA . CYS B 1 98 ? -4.562 -5.387 6.762 1 95.44 98 CYS B CA 1
ATOM 1704 C C . CYS B 1 98 ? -4.121 -4.828 5.414 1 95.44 98 CYS B C 1
ATOM 1706 O O . CYS B 1 98 ? -2.938 -4.547 5.211 1 95.44 98 CYS B O 1
ATOM 1708 N N . GLY B 1 99 ? -5.055 -4.605 4.469 1 96.12 99 GLY B N 1
ATOM 1709 C CA . GLY B 1 99 ? -4.758 -4.008 3.18 1 96.12 99 GLY B CA 1
ATOM 1710 C C . GLY B 1 99 ? -5.992 -3.488 2.463 1 96.12 99 GLY B C 1
ATOM 1711 O O . GLY B 1 99 ? -7.09 -4.02 2.641 1 96.12 99 GLY B O 1
ATOM 1712 N N . VAL B 1 100 ? -5.746 -2.496 1.6 1 97.94 100 VAL B N 1
ATOM 1713 C CA . VAL B 1 100 ? -6.828 -1.932 0.802 1 97.94 100 VAL B CA 1
ATOM 1714 C C . VAL B 1 100 ? -6.27 -1.347 -0.492 1 97.94 100 VAL B C 1
ATOM 1716 O O . VAL B 1 100 ? -5.141 -0.85 -0.518 1 97.94 100 VAL B O 1
ATOM 1719 N N . THR B 1 101 ? -6.988 -1.422 -1.546 1 98.44 101 THR B N 1
ATOM 1720 C CA . THR B 1 101 ? -6.637 -0.777 -2.807 1 98.44 101 THR B CA 1
ATOM 1721 C C . THR B 1 101 ? -7.887 -0.487 -3.631 1 98.44 101 THR B C 1
ATOM 1723 O O . THR B 1 101 ? -8.883 -1.203 -3.527 1 98.44 101 THR B O 1
ATOM 1726 N N . PHE B 1 102 ? -7.844 0.561 -4.355 1 98.25 102 PHE B N 1
ATOM 1727 C CA . PHE B 1 102 ? -8.891 0.789 -5.344 1 98.25 102 PHE B CA 1
ATOM 1728 C C . PHE B 1 102 ? -8.805 -0.233 -6.473 1 98.25 102 PHE B C 1
ATOM 1730 O O . PHE B 1 102 ? -7.715 -0.694 -6.816 1 98.25 102 PHE B O 1
ATOM 1737 N N . THR B 1 103 ? -9.984 -0.526 -7.078 1 97.06 103 THR B N 1
ATOM 1738 C CA . THR B 1 103 ? -10.023 -1.474 -8.188 1 97.06 103 THR B CA 1
ATOM 1739 C C . THR B 1 103 ? -9.562 -0.809 -9.484 1 97.06 103 THR B C 1
ATOM 1741 O O . THR B 1 103 ? -9.18 -1.49 -10.43 1 97.06 103 THR B O 1
ATOM 1744 N N . ASP B 1 104 ? -9.711 0.492 -9.516 1 96.25 104 ASP B N 1
ATOM 1745 C CA . ASP B 1 104 ? -9.367 1.238 -10.727 1 96.25 104 ASP B CA 1
ATOM 1746 C C . ASP B 1 104 ? -8.977 2.676 -10.391 1 96.25 104 ASP B C 1
ATOM 1748 O O . ASP B 1 104 ? -8.984 3.07 -9.219 1 96.25 104 ASP B O 1
ATOM 1752 N N . ASP B 1 105 ? -8.633 3.432 -11.367 1 95.75 105 ASP B N 1
ATOM 1753 C CA . ASP B 1 105 ? -8.102 4.773 -11.172 1 95.75 105 ASP B CA 1
ATOM 1754 C C . ASP B 1 105 ? -9.211 5.766 -10.828 1 95.75 105 ASP B C 1
ATOM 1756 O O . ASP B 1 105 ? -8.938 6.867 -10.352 1 95.75 105 ASP B O 1
ATOM 1760 N N . LEU B 1 106 ? -10.391 5.375 -11.039 1 97 106 LEU B N 1
ATOM 1761 C CA . LEU B 1 106 ? -11.516 6.266 -10.773 1 97 106 LEU B CA 1
ATOM 1762 C C . LEU B 1 106 ? -12.016 6.098 -9.344 1 97 106 LEU B C 1
ATOM 1764 O O . LEU B 1 106 ? -12.758 6.945 -8.844 1 97 106 LEU B O 1
ATOM 1768 N N . GLY B 1 107 ? -11.617 4.992 -8.703 1 97.25 107 GLY B N 1
ATOM 1769 C CA . GLY B 1 107 ? -12.125 4.719 -7.367 1 97.25 107 GLY B CA 1
ATOM 1770 C C . GLY B 1 107 ? -13.562 4.242 -7.359 1 97.25 107 GLY B C 1
ATOM 1771 O O . GLY B 1 107 ? -14.336 4.59 -6.461 1 97.25 107 GLY B O 1
ATOM 1772 N N . ALA B 1 108 ? -13.93 3.5 -8.398 1 96.69 108 ALA B N 1
ATOM 1773 C CA . ALA B 1 108 ? -15.297 3.012 -8.508 1 96.69 108 ALA B CA 1
ATOM 1774 C C . ALA B 1 108 ? -15.547 1.852 -7.551 1 96.69 108 ALA B C 1
ATOM 1776 O O . ALA B 1 108 ? -16.703 1.515 -7.266 1 96.69 108 ALA B O 1
ATOM 1777 N N . GLY B 1 109 ? -14.531 1.196 -7.133 1 97.06 109 GLY B N 1
ATOM 1778 C CA . GLY B 1 109 ? -14.578 0.106 -6.172 1 97.06 109 GLY B CA 1
ATOM 1779 C C . GLY B 1 109 ? -13.266 -0.091 -5.43 1 97.06 109 GLY B C 1
ATOM 1780 O O . GLY B 1 109 ? -12.281 0.6 -5.699 1 97.06 109 GLY B O 1
ATOM 1781 N N . TYR B 1 110 ? -13.312 -0.954 -4.484 1 97.38 110 TYR B N 1
ATOM 1782 C CA . TYR B 1 110 ? -12.094 -1.236 -3.734 1 97.38 110 TYR B CA 1
ATOM 1783 C C . TYR B 1 110 ? -12.07 -2.686 -3.264 1 97.38 110 TYR B C 1
ATOM 1785 O O . TYR B 1 110 ? -13.102 -3.361 -3.256 1 97.38 110 TYR B O 1
ATOM 1793 N N . LEU B 1 111 ? -10.867 -3.17 -2.914 1 96.56 111 LEU B N 1
ATOM 1794 C CA . LEU B 1 111 ? -10.602 -4.488 -2.346 1 96.56 111 LEU B CA 1
ATOM 1795 C C . LEU B 1 111 ? -9.992 -4.367 -0.955 1 96.56 111 LEU B C 1
ATOM 1797 O O . LEU B 1 111 ? -9.18 -3.469 -0.705 1 96.56 111 LEU B O 1
ATOM 1801 N N . THR B 1 112 ? -10.344 -5.25 -0.071 1 96.25 112 THR B N 1
ATOM 1802 C CA . THR B 1 112 ? -9.719 -5.328 1.243 1 96.25 112 THR B CA 1
ATOM 1803 C C . THR B 1 112 ? -9.281 -6.758 1.548 1 96.25 112 THR B C 1
ATOM 1805 O O . THR B 1 112 ? -9.773 -7.711 0.941 1 96.25 112 THR B O 1
ATOM 1808 N N . THR B 1 113 ? -8.352 -6.785 2.379 1 94.19 113 THR B N 1
ATOM 1809 C CA . THR B 1 113 ? -7.918 -8.039 2.979 1 94.19 113 THR B CA 1
ATOM 1810 C C . THR B 1 113 ? -7.797 -7.902 4.492 1 94.19 113 THR B C 1
ATOM 1812 O O . THR B 1 113 ? -7.734 -6.789 5.02 1 94.19 113 THR B O 1
ATOM 1815 N N . GLY B 1 114 ? -7.828 -9.055 5.148 1 92.38 114 GLY B N 1
ATOM 1816 C CA . GLY B 1 114 ? -7.688 -9.094 6.594 1 92.38 114 GLY B CA 1
ATOM 1817 C C . GLY B 1 114 ? -6.805 -10.234 7.074 1 92.38 114 GLY B C 1
ATOM 1818 O O . GLY B 1 114 ? -6.617 -11.227 6.363 1 92.38 114 GLY B O 1
ATOM 1819 N N . TYR B 1 115 ? -6.352 -10.07 8.273 1 88 115 TYR B N 1
ATOM 1820 C CA . TYR B 1 115 ? -5.438 -11.055 8.836 1 88 115 TYR B CA 1
ATOM 1821 C C . TYR B 1 115 ? -6.156 -12.367 9.109 1 88 115 TYR B C 1
ATOM 1823 O O . TYR B 1 115 ? -5.547 -13.438 9.062 1 88 115 TYR B O 1
ATOM 1831 N N . ASP B 1 116 ? -7.406 -12.305 9.32 1 84.25 116 ASP B N 1
ATOM 1832 C CA . ASP B 1 116 ? -8.156 -13.508 9.68 1 84.25 116 ASP B CA 1
ATOM 1833 C C . ASP B 1 116 ? -8.961 -14.031 8.484 1 84.25 116 ASP B C 1
ATOM 1835 O O . ASP B 1 116 ? -9.797 -14.922 8.641 1 84.25 116 ASP B O 1
ATOM 1839 N N . ARG B 1 117 ? -8.727 -13.367 7.418 1 81.94 117 ARG B N 1
ATOM 1840 C CA . ARG B 1 117 ? -9.43 -13.789 6.211 1 81.94 117 ARG B CA 1
ATOM 1841 C C . ARG B 1 117 ? -8.461 -14.359 5.18 1 81.94 117 ARG B C 1
ATOM 1843 O O . ARG B 1 117 ? -7.309 -13.93 5.105 1 81.94 117 ARG B O 1
ATOM 1850 N N . LEU B 1 118 ? -9 -15.336 4.512 1 78.81 118 LEU B N 1
ATOM 1851 C CA . LEU B 1 118 ? -8.211 -15.906 3.42 1 78.81 118 LEU B CA 1
ATOM 1852 C C . LEU B 1 118 ? -8.711 -15.398 2.072 1 78.81 118 LEU B C 1
ATOM 1854 O O . LEU B 1 118 ? -8.156 -15.734 1.028 1 78.81 118 LEU B O 1
ATOM 1858 N N . ASP B 1 119 ? -9.695 -14.492 2.117 1 86.25 119 ASP B N 1
ATOM 1859 C CA . ASP B 1 119 ? -10.289 -13.984 0.888 1 86.25 119 ASP B CA 1
ATOM 1860 C C . ASP B 1 119 ? -10.078 -12.477 0.757 1 86.25 119 ASP B C 1
ATOM 1862 O O . ASP B 1 119 ? -9.93 -11.773 1.761 1 86.25 119 ASP B O 1
ATOM 1866 N N . LEU B 1 120 ? -9.977 -12.07 -0.488 1 92.75 120 LEU B N 1
ATOM 1867 C CA . LEU B 1 120 ? -10.102 -10.648 -0.808 1 92.75 120 LEU B CA 1
ATOM 1868 C C . LEU B 1 120 ? -11.562 -10.273 -1.057 1 92.75 120 LEU B C 1
ATOM 1870 O O . LEU B 1 120 ? -12.258 -10.953 -1.811 1 92.75 120 LEU B O 1
ATOM 1874 N N . LEU B 1 121 ? -11.992 -9.297 -0.382 1 93.12 121 LEU B N 1
ATOM 1875 C CA . LEU B 1 121 ? -13.359 -8.836 -0.587 1 93.12 121 LEU B CA 1
ATOM 1876 C C . LEU B 1 121 ? -13.391 -7.598 -1.473 1 93.12 121 LEU B C 1
ATOM 1878 O O . LEU B 1 121 ? -12.586 -6.684 -1.294 1 93.12 121 LEU B O 1
ATOM 1882 N N . CYS B 1 122 ? -14.234 -7.566 -2.391 1 93.19 122 CYS B N 1
ATOM 1883 C CA . CYS B 1 122 ? -14.391 -6.477 -3.348 1 93.19 122 CYS B CA 1
ATOM 1884 C C . CYS B 1 122 ? -15.711 -5.75 -3.139 1 93.19 122 CYS B C 1
ATOM 1886 O O . CYS B 1 122 ? -16.75 -6.383 -2.98 1 93.19 122 CYS B O 1
ATOM 1888 N N . TYR B 1 123 ? -15.641 -4.504 -3.158 1 94.94 123 TYR B N 1
ATOM 1889 C CA . TYR B 1 123 ? -16.797 -3.645 -2.951 1 94.94 123 TYR B CA 1
ATOM 1890 C C . TYR B 1 123 ? -16.938 -2.639 -4.086 1 94.94 123 TYR B C 1
ATOM 1892 O O . TYR B 1 123 ? -15.945 -2.137 -4.609 1 94.94 123 TYR B O 1
ATOM 1900 N N . ALA B 1 124 ? -18.156 -2.338 -4.426 1 93.56 124 ALA B N 1
ATOM 1901 C CA . ALA B 1 124 ? -18.422 -1.209 -5.309 1 93.56 124 ALA B CA 1
ATOM 1902 C C . ALA B 1 124 ? -18.625 0.078 -4.516 1 93.56 124 ALA B C 1
ATOM 1904 O O . ALA B 1 124 ? -19.078 0.042 -3.365 1 93.56 124 ALA B O 1
ATOM 1905 N N . MET B 1 125 ? -18.141 1.146 -5.121 1 91.88 125 MET B N 1
ATOM 1906 C CA . MET B 1 125 ? -18.359 2.438 -4.473 1 91.88 125 MET B CA 1
ATOM 1907 C C . MET B 1 125 ? -19.312 3.309 -5.293 1 91.88 125 MET B C 1
ATOM 1909 O O . MET B 1 125 ? -19.266 3.285 -6.523 1 91.88 125 MET B O 1
#

Radius of gyration: 16.17 Å; Cα contacts (8 Å, |Δi|>4): 784; chains: 2; bounding box: 39×44×37 Å

InterPro domains:
  IPR001680 WD40 repeat [PS50082] (44-77)
  IPR015943 WD40/YVTN repeat-like-containing domain superfamily [G3DSA:2.130.10.10] (2-123)
  IPR036322 WD40-repeat-containing domain superfamily [SSF50978] (6-117)
  IPR049546 WD repeat-containing protein 54, beta-propeller [PF21031] (9-119)

pLDDT: mean 92.43, std 7.06, range [69.06, 98.75]

Foldseek 3Di:
DDADPPDPFDFQDWDDAPQKIWTWTQQQKIWIARNPPNDTQEIDNHDRGGWQEWEALHVQQKIWIAGQVQKIWIWHDDDGNDYIGTDDIDGRPPFRWRYKYAPHSNSQKMWTDGPPDPDIDIDGD/DDADPPDPFDFQDWDDAPQKIWTWTQQQKIWIARNPPNDTQEIDNHDRGGWQEWEALHVQQKIWIAGQVQKIWIWHDDDGNDYIGTDDIDGRPPFRWRYKYAPHSNSQKMWTDGPPDPDIDIDGD

Secondary structure (DSSP, 8-state):
-EEE--SSS-EEEEEEETTEEEEEETTSEEEEEETTT--EEEEEE--SS-EEEEEEETTTTEEEEEETTSEEEEEE--STTPPPEEEEEEE-SS--EEEEEESSTT-SEEEEEETT-SEEEEEE-/-EEE--SSS-EEEEEEETTEEEEEETTSEEEEEETTT--EEEEEE--SS-EEEEEEETTTTEEEEEETTSEEEEEE--STTPPPEEEEEEE-TTS-EEEEEESSTT-SEEEEEETT-SEEEEEE-

Nearest PDB structures (foldseek):
  7vh0-assembly1_C  TM=8.419E-01  e=1.530E-05  Rattus norvegicus
  4ci8-assembly1_A  TM=8.858E-01  e=2.370E-05  Homo sapiens
  8kh4-assembly1_C  TM=8.502E-01  e=2.950E-05  Homo sapiens
  8e3z-assembly1_B  TM=8.537E-01  e=3.672E-05  Homo sapiens
  8x7a-assembly1_B  TM=7.943E-01  e=2.644E-05  Homo sapiens

Organism: Penaeus vannamei (NCBI:txid6689)

Solvent-accessible surface area (backbone atoms only — not comparable to full-atom values): 12141 Å² total; per-residue (Å²): 92,71,37,73,65,86,48,98,48,24,41,38,28,46,40,46,53,96,58,26,32,42,35,25,16,50,69,8,33,36,38,31,26,35,61,86,80,50,46,76,43,34,70,44,82,74,42,92,30,29,28,38,20,52,33,67,13,75,75,61,37,34,35,42,40,24,14,54,70,17,37,38,36,32,30,40,59,52,61,92,70,34,70,65,38,82,72,50,76,44,79,45,89,83,37,46,32,25,17,23,22,37,58,43,47,65,44,52,23,34,36,37,24,13,65,84,32,54,42,36,40,44,45,82,97,90,74,36,73,63,85,47,98,47,26,41,37,27,45,41,46,54,96,58,25,31,41,37,25,16,49,70,8,34,36,38,30,26,34,61,86,81,50,46,77,43,34,72,44,83,74,44,92,29,29,28,37,20,54,35,68,14,74,75,62,37,35,36,40,38,24,14,53,70,17,38,38,37,33,30,39,59,53,61,91,70,34,70,65,38,83,72,49,76,43,80,45,89,84,38,47,32,24,17,24,22,38,59,43,47,66,44,54,22,33,36,35,25,13,66,83,30,56,41,35,40,46,43,82,96